Protein AF-A0A2N4YQT6-F1 (afdb_monomer_lite)

Structure (mmCIF, N/CA/C/O backbone):
data_AF-A0A2N4YQT6-F1
#
_entry.id   AF-A0A2N4YQT6-F1
#
loop_
_atom_site.group_PDB
_atom_site.id
_atom_site.type_symbol
_atom_site.label_atom_id
_atom_site.label_alt_id
_atom_site.label_comp_id
_atom_site.label_asym_id
_atom_site.label_entity_id
_atom_site.label_seq_id
_atom_site.pdbx_PDB_ins_code
_atom_site.Cartn_x
_atom_site.Cartn_y
_atom_site.Cartn_z
_atom_site.occupancy
_atom_site.B_iso_or_equiv
_atom_site.auth_seq_id
_atom_site.auth_comp_id
_atom_site.auth_asym_id
_atom_site.auth_atom_id
_atom_site.pdbx_PDB_model_num
ATOM 1 N N . SER A 1 1 ? -8.041 -9.114 3.019 1.00 63.59 1 SER A N 1
ATOM 2 C CA . SER A 1 1 ? -7.767 -7.676 3.229 1.00 63.59 1 SER A CA 1
ATOM 3 C C . SER A 1 1 ? -7.241 -7.477 4.641 1.00 63.59 1 SER A C 1
ATOM 5 O O . SER A 1 1 ? -7.750 -8.132 5.548 1.00 63.59 1 SER A O 1
ATOM 7 N N . VAL A 1 2 ? -6.246 -6.601 4.827 1.00 71.19 2 VAL A N 1
ATOM 8 C CA . VAL A 1 2 ? -5.618 -6.292 6.129 1.00 71.19 2 VAL A CA 1
ATOM 9 C C . VAL A 1 2 ? -6.669 -5.920 7.185 1.00 71.19 2 VAL A C 1
ATOM 11 O O . VAL A 1 2 ? -6.609 -6.409 8.308 1.00 71.19 2 VAL A O 1
ATOM 14 N N . VAL A 1 3 ? -7.691 -5.144 6.805 1.00 73.31 3 VAL A N 1
ATOM 15 C CA . VAL A 1 3 ? -8.792 -4.737 7.700 1.00 73.31 3 VAL A CA 1
ATOM 16 C C . VAL A 1 3 ? -9.608 -5.937 8.189 1.00 73.31 3 VAL A C 1
ATOM 18 O O . VAL A 1 3 ? -9.779 -6.104 9.389 1.00 73.31 3 VAL A O 1
ATOM 21 N N . AL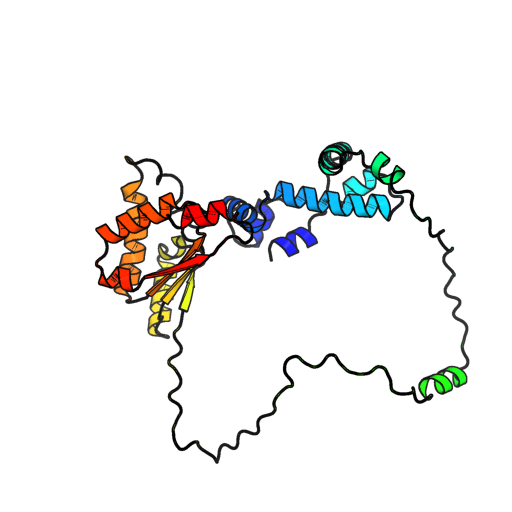A A 1 4 ? -10.014 -6.840 7.291 1.00 75.00 4 ALA A N 1
ATOM 22 C CA . ALA A 1 4 ? -10.774 -8.041 7.659 1.00 75.00 4 ALA A CA 1
ATOM 23 C C . ALA A 1 4 ? -10.005 -8.948 8.637 1.00 75.00 4 ALA A C 1
ATOM 25 O O . ALA A 1 4 ? -10.586 -9.612 9.492 1.00 75.00 4 ALA A O 1
ATOM 26 N N . ARG A 1 5 ? -8.673 -8.964 8.533 1.00 74.56 5 ARG A N 1
ATOM 27 C CA . ARG A 1 5 ? -7.810 -9.725 9.436 1.00 74.56 5 ARG A CA 1
ATOM 28 C C . ARG A 1 5 ? -7.688 -9.073 10.811 1.00 74.56 5 ARG A C 1
ATOM 30 O O . ARG A 1 5 ? -7.644 -9.791 11.811 1.00 74.56 5 ARG A O 1
ATOM 37 N N . ILE A 1 6 ? -7.664 -7.741 10.860 1.00 78.69 6 ILE A N 1
ATOM 38 C CA . ILE A 1 6 ? -7.745 -6.979 12.110 1.00 78.69 6 ILE A CA 1
ATOM 39 C C . ILE A 1 6 ? -9.097 -7.244 12.777 1.00 78.69 6 ILE A C 1
ATOM 41 O O . ILE A 1 6 ? -9.116 -7.619 13.946 1.00 78.69 6 ILE A O 1
ATOM 45 N N . ASP A 1 7 ? -10.199 -7.172 12.030 1.00 78.38 7 ASP A N 1
ATOM 46 C CA . ASP A 1 7 ? -11.551 -7.440 12.541 1.00 78.38 7 ASP A CA 1
ATOM 47 C C . ASP A 1 7 ? -11.722 -8.885 13.039 1.00 78.38 7 ASP A C 1
ATOM 49 O O . ASP A 1 7 ? -12.447 -9.132 13.998 1.00 78.38 7 ASP A O 1
ATOM 53 N N . ALA A 1 8 ? -11.015 -9.853 12.453 1.00 80.25 8 ALA A N 1
ATOM 54 C CA . ALA A 1 8 ? -11.039 -11.237 12.925 1.00 80.25 8 ALA A CA 1
ATOM 55 C C . ALA A 1 8 ? -10.192 -11.476 14.192 1.00 80.25 8 ALA A C 1
ATOM 57 O O . ALA A 1 8 ? -10.428 -12.445 14.911 1.00 80.25 8 ALA A O 1
ATOM 58 N N . ASN A 1 9 ? -9.195 -10.627 14.476 1.00 80.44 9 ASN A N 1
ATOM 59 C CA . ASN A 1 9 ? -8.190 -10.888 15.519 1.00 80.44 9 ASN A CA 1
ATOM 60 C C . ASN A 1 9 ? -8.039 -9.766 16.561 1.00 80.44 9 ASN A C 1
ATOM 62 O O . ASN A 1 9 ? -7.162 -9.847 17.424 1.00 80.44 9 ASN A O 1
ATOM 66 N N . TYR A 1 10 ? -8.890 -8.737 16.535 1.00 81.50 10 TYR A N 1
ATOM 67 C CA . TYR A 1 10 ? -8.759 -7.546 17.384 1.00 81.50 10 TYR A CA 1
ATOM 68 C C . TYR A 1 10 ? -8.759 -7.847 18.896 1.00 81.50 10 TYR A C 1
ATOM 70 O O . TYR A 1 10 ? -8.210 -7.070 19.681 1.00 81.50 10 TYR A O 1
ATOM 78 N N . GLN A 1 11 ? -9.357 -8.969 19.311 1.00 77.75 11 GLN A N 1
ATOM 79 C CA . GLN A 1 11 ? -9.456 -9.407 20.710 1.00 77.75 11 GLN A CA 1
ATOM 80 C C . GLN A 1 11 ? -8.115 -9.888 21.285 1.00 77.75 11 GLN A C 1
ATOM 82 O O . GLN A 1 11 ? -7.915 -9.882 22.500 1.00 77.75 11 GLN A O 1
ATOM 87 N N . ARG A 1 12 ? -7.171 -10.290 20.428 1.00 80.00 12 ARG A N 1
ATOM 88 C CA . ARG A 1 12 ? -5.814 -10.679 20.833 1.00 80.00 12 ARG A CA 1
ATOM 89 C C . ARG A 1 12 ? -4.880 -9.473 20.810 1.00 80.00 12 ARG A C 1
ATOM 91 O O . ARG A 1 12 ? -5.195 -8.435 20.232 1.00 80.00 12 ARG A O 1
ATOM 98 N N . ARG A 1 13 ? -3.710 -9.591 21.448 1.00 74.25 13 ARG A N 1
ATOM 99 C CA . ARG A 1 13 ? -2.626 -8.613 21.270 1.00 74.25 13 ARG A CA 1
ATOM 100 C C . ARG A 1 13 ? -2.146 -8.708 19.825 1.00 74.25 13 ARG A C 1
ATOM 102 O O . ARG A 1 13 ? -1.346 -9.571 19.518 1.00 74.25 13 ARG A O 1
ATOM 109 N N . LEU A 1 14 ? -2.704 -7.860 18.970 1.00 78.50 14 LEU A N 1
ATOM 110 C CA . LEU A 1 14 ? -2.330 -7.746 17.572 1.00 78.50 14 LEU A CA 1
ATOM 111 C C . LEU A 1 14 ? -1.294 -6.633 17.448 1.00 78.50 14 LEU A C 1
ATOM 113 O O . LEU A 1 14 ? -1.591 -5.473 17.754 1.00 78.50 14 LEU A O 1
ATOM 117 N N . SER A 1 15 ? -0.087 -6.983 17.031 1.00 81.62 15 SER A N 1
ATOM 118 C CA . SER A 1 15 ? 0.942 -6.011 16.674 1.00 81.62 15 SER A CA 1
ATOM 119 C C . SER A 1 15 ? 0.918 -5.724 15.175 1.00 81.62 15 SER A C 1
ATOM 121 O O . SER A 1 15 ? 0.505 -6.553 14.362 1.00 81.62 15 S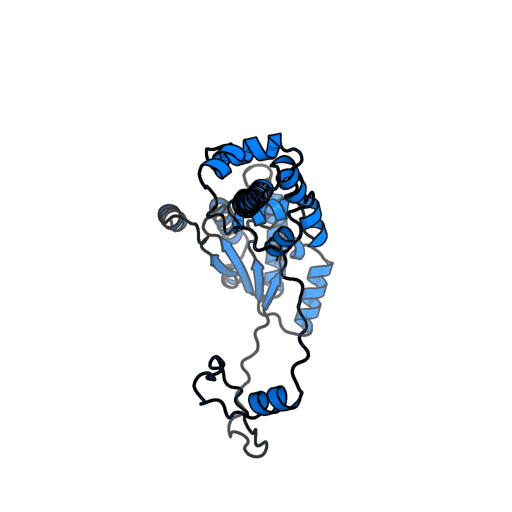ER A O 1
ATOM 123 N N . LEU A 1 16 ? 1.385 -4.534 14.799 1.00 79.56 16 LEU A N 1
ATOM 124 C CA . LEU A 1 16 ? 1.550 -4.183 13.393 1.00 79.56 16 LEU A CA 1
ATOM 125 C C . LEU A 1 16 ? 2.564 -5.114 12.712 1.00 79.56 16 LEU A C 1
ATOM 127 O O . LEU A 1 16 ? 2.356 -5.518 11.572 1.00 79.56 16 LEU A O 1
ATOM 131 N N . GLN A 1 17 ? 3.618 -5.497 13.437 1.00 80.00 17 GLN A N 1
ATOM 132 C CA . GLN A 1 17 ? 4.649 -6.422 12.980 1.00 80.00 17 GLN A CA 1
ATOM 133 C C . GLN A 1 17 ? 4.078 -7.797 12.605 1.00 80.00 17 GLN A C 1
ATOM 135 O O . GLN A 1 17 ? 4.415 -8.319 11.548 1.00 80.00 17 GLN A O 1
ATOM 140 N N . GLU A 1 18 ? 3.192 -8.376 13.420 1.00 79.75 18 GLU A N 1
ATOM 141 C CA . GLU A 1 18 ? 2.569 -9.677 13.122 1.00 79.75 18 GLU A CA 1
ATOM 142 C C . GLU A 1 18 ? 1.693 -9.623 11.868 1.00 79.75 18 GLU A C 1
ATOM 144 O O . GLU A 1 18 ? 1.696 -10.553 11.060 1.00 79.75 18 GLU A O 1
ATOM 149 N N . VAL A 1 19 ? 0.951 -8.527 11.688 1.00 80.25 19 VAL A N 1
ATOM 150 C CA . VAL A 1 19 ? 0.114 -8.327 10.498 1.00 80.25 19 VAL A CA 1
ATOM 151 C C . VAL A 1 19 ? 0.989 -8.113 9.263 1.00 80.25 19 VAL A C 1
ATOM 153 O O . VAL A 1 19 ? 0.696 -8.672 8.212 1.00 80.25 19 VAL A O 1
ATOM 156 N N . ALA A 1 20 ? 2.083 -7.359 9.393 1.00 78.62 20 ALA A N 1
ATOM 157 C CA . ALA A 1 20 ? 3.033 -7.127 8.312 1.00 78.62 20 ALA A CA 1
ATOM 158 C C . ALA A 1 20 ? 3.732 -8.426 7.891 1.00 78.62 20 ALA A C 1
ATOM 160 O O . ALA A 1 20 ? 3.704 -8.782 6.716 1.00 78.62 20 ALA A O 1
ATOM 161 N N . ALA A 1 21 ? 4.269 -9.184 8.850 1.00 76.88 21 ALA A N 1
ATOM 162 C CA . ALA A 1 21 ? 4.970 -10.439 8.593 1.00 76.88 21 ALA A CA 1
ATOM 163 C C . ALA A 1 21 ? 4.082 -11.461 7.873 1.00 76.88 21 ALA A C 1
ATOM 165 O O . ALA A 1 21 ? 4.524 -12.132 6.945 1.00 76.88 21 ALA A O 1
ATOM 166 N N . ALA A 1 22 ? 2.813 -11.555 8.266 1.00 75.06 22 ALA A N 1
ATOM 167 C CA . ALA A 1 22 ? 1.912 -12.543 7.700 1.00 75.06 22 ALA A CA 1
ATOM 168 C C . ALA A 1 22 ? 1.299 -12.162 6.343 1.00 75.06 22 ALA A C 1
ATOM 170 O O . ALA A 1 22 ? 0.628 -12.993 5.734 1.00 75.06 22 ALA A O 1
ATOM 171 N N . GLU A 1 23 ? 1.510 -10.927 5.894 1.00 74.06 23 GLU A N 1
ATOM 172 C CA . GLU A 1 23 ? 1.163 -10.440 4.555 1.00 74.06 23 GLU A CA 1
ATOM 173 C C . GLU A 1 23 ? 2.433 -10.158 3.719 1.00 74.06 23 GLU A C 1
ATOM 175 O O . GLU A 1 23 ? 2.353 -9.572 2.641 1.00 74.06 23 GLU A O 1
ATOM 180 N N . PHE A 1 24 ? 3.603 -10.596 4.209 1.00 75.38 24 PHE A N 1
ATOM 181 C CA . PHE A 1 24 ? 4.924 -10.413 3.593 1.00 75.38 24 PHE A CA 1
ATOM 182 C C . PHE A 1 24 ? 5.312 -8.944 3.352 1.00 75.38 24 PHE A C 1
ATOM 184 O O . PHE A 1 24 ? 5.981 -8.611 2.376 1.00 75.38 24 PHE A O 1
ATOM 191 N N . PHE A 1 25 ? 4.920 -8.059 4.268 1.00 75.94 25 PHE A N 1
ATOM 192 C CA . PHE A 1 25 ? 5.249 -6.636 4.254 1.00 75.94 25 PHE A CA 1
ATOM 193 C C . PHE A 1 25 ? 6.235 -6.253 5.354 1.00 75.94 25 PHE A C 1
ATOM 195 O O . PHE A 1 25 ? 6.316 -6.887 6.406 1.00 75.94 25 PHE A O 1
ATOM 202 N N . SER A 1 26 ? 6.947 -5.143 5.146 1.00 76.25 26 SER A N 1
ATOM 203 C CA . SER A 1 26 ? 7.675 -4.493 6.238 1.00 76.25 26 SER A CA 1
ATOM 204 C C . SER A 1 26 ? 6.721 -3.689 7.130 1.00 76.25 26 SER A C 1
ATOM 206 O O . SER A 1 26 ? 5.771 -3.072 6.647 1.00 76.25 26 SER A O 1
ATOM 208 N N . GLU A 1 27 ? 6.989 -3.650 8.436 1.00 76.56 27 GLU A N 1
ATOM 209 C CA . GLU A 1 27 ? 6.169 -2.915 9.412 1.00 76.56 27 GLU A CA 1
ATOM 210 C C . GLU A 1 27 ? 6.044 -1.424 9.058 1.00 76.56 27 GLU A C 1
ATOM 212 O O . GLU A 1 27 ? 4.954 -0.853 9.093 1.00 76.56 27 GLU A O 1
ATOM 217 N N . ALA A 1 28 ? 7.150 -0.800 8.642 1.00 71.94 28 ALA A N 1
ATOM 218 C CA . ALA A 1 28 ? 7.183 0.610 8.261 1.00 71.94 28 ALA A CA 1
ATOM 219 C C . ALA A 1 28 ? 6.343 0.912 7.009 1.00 71.94 28 ALA A C 1
ATOM 221 O O . ALA A 1 28 ? 5.785 2.006 6.898 1.00 71.94 28 ALA A O 1
ATOM 222 N N . TRP A 1 29 ? 6.265 -0.035 6.071 1.00 75.44 29 TRP A N 1
ATOM 223 C CA . TRP A 1 29 ? 5.420 0.078 4.885 1.00 75.44 29 TRP A CA 1
ATOM 224 C C . TRP A 1 29 ? 3.948 -0.076 5.259 1.00 75.44 29 TRP A C 1
ATOM 226 O O . TRP A 1 29 ? 3.141 0.786 4.916 1.00 75.44 29 TRP A O 1
ATOM 236 N N . LEU A 1 30 ? 3.612 -1.100 6.055 1.00 76.62 30 LEU A N 1
ATOM 237 C CA . LEU A 1 30 ? 2.236 -1.328 6.488 1.00 76.62 30 LEU A CA 1
ATOM 238 C C . LEU A 1 30 ? 1.717 -0.160 7.333 1.00 76.62 30 LEU A C 1
ATOM 240 O O . LEU A 1 30 ? 0.577 0.245 7.155 1.00 76.62 30 LEU A O 1
ATOM 244 N N . SER A 1 31 ? 2.551 0.428 8.196 1.00 75.75 31 SER A N 1
ATOM 245 C CA . SER A 1 31 ? 2.197 1.618 8.984 1.00 75.75 31 SER A CA 1
ATOM 246 C C . SER A 1 31 ? 1.790 2.794 8.093 1.00 75.75 31 SER A C 1
ATOM 248 O O . SER A 1 31 ? 0.723 3.385 8.275 1.00 75.75 31 SER A O 1
ATOM 250 N N . ARG A 1 32 ? 2.628 3.105 7.093 1.00 73.94 32 ARG A N 1
ATOM 251 C CA . ARG A 1 32 ? 2.412 4.213 6.155 1.00 73.94 32 ARG A CA 1
ATOM 252 C C . ARG A 1 32 ? 1.192 3.975 5.278 1.00 73.94 32 ARG A C 1
ATOM 254 O O . ARG A 1 32 ? 0.357 4.868 5.157 1.00 73.94 32 ARG A O 1
ATOM 261 N N . LEU A 1 33 ? 1.067 2.774 4.717 1.00 77.44 33 LEU A N 1
ATOM 262 C CA . LEU A 1 33 ? -0.075 2.410 3.887 1.00 77.44 33 LEU A CA 1
ATOM 263 C C . LEU A 1 33 ? -1.374 2.430 4.696 1.00 77.44 33 LEU A C 1
ATOM 265 O O . LEU A 1 33 ? -2.358 3.011 4.259 1.00 77.44 33 LEU A O 1
ATOM 269 N N . PHE A 1 34 ? -1.372 1.860 5.901 1.00 76.50 34 PHE A N 1
ATOM 270 C CA . PHE A 1 34 ? -2.551 1.841 6.762 1.00 76.50 34 PHE A CA 1
ATOM 271 C C . PHE A 1 34 ? -3.000 3.258 7.124 1.00 76.50 34 PHE A C 1
ATOM 273 O O . PHE A 1 34 ? -4.184 3.569 7.044 1.00 76.50 34 PHE A O 1
ATOM 280 N N . HIS A 1 35 ? -2.058 4.142 7.465 1.00 74.19 35 HIS A N 1
ATOM 281 C CA . HIS A 1 35 ? -2.383 5.535 7.749 1.00 74.19 35 HIS A CA 1
ATOM 282 C C . HIS A 1 35 ? -2.923 6.273 6.516 1.00 74.19 35 HIS A C 1
ATOM 284 O O . HIS A 1 35 ? -3.871 7.041 6.644 1.00 74.19 35 HIS A O 1
ATOM 290 N N . LYS A 1 36 ? -2.369 6.007 5.327 1.00 67.06 36 LYS A N 1
ATOM 291 C CA . LYS A 1 36 ? -2.827 6.590 4.058 1.00 67.06 36 LYS A CA 1
ATOM 292 C C . LYS A 1 36 ? -4.250 6.152 3.693 1.00 67.06 36 LYS A C 1
ATOM 294 O O . LYS A 1 36 ? -5.062 6.997 3.330 1.00 67.06 36 LYS A O 1
ATOM 299 N N . GLU A 1 37 ? -4.545 4.858 3.796 1.00 71.44 37 GLU A N 1
ATOM 300 C CA . GLU A 1 37 ? -5.832 4.284 3.376 1.00 71.44 37 GLU A CA 1
ATOM 301 C C . GLU A 1 37 ? -6.943 4.488 4.418 1.00 71.44 37 GLU A C 1
ATOM 303 O O . GLU A 1 37 ? -8.100 4.716 4.070 1.00 71.44 37 GLU A O 1
ATOM 308 N N . VAL A 1 38 ? -6.607 4.410 5.710 1.00 74.06 38 VAL A N 1
ATOM 309 C CA . VAL A 1 38 ? -7.584 4.433 6.816 1.00 74.06 38 VAL A CA 1
ATOM 310 C C . VAL A 1 38 ? -7.649 5.807 7.502 1.00 74.06 38 VAL A C 1
ATOM 312 O O . VAL A 1 38 ? -8.609 6.100 8.213 1.00 74.06 38 VAL A O 1
ATOM 315 N N . GLY A 1 39 ? -6.654 6.675 7.295 1.00 75.62 39 GLY A N 1
ATOM 316 C CA . GLY A 1 39 ? -6.585 8.036 7.852 1.00 75.62 39 GLY A CA 1
ATOM 317 C C . GLY A 1 39 ? -6.133 8.115 9.316 1.00 75.62 39 GLY A C 1
ATOM 318 O O . GLY A 1 39 ? -5.925 9.200 9.853 1.00 75.62 39 GLY A O 1
ATOM 319 N N . VAL A 1 40 ? -5.953 6.974 9.985 1.00 80.50 40 VAL A N 1
ATOM 320 C CA . VAL A 1 40 ? -5.530 6.874 11.391 1.00 80.50 40 VAL A CA 1
ATOM 321 C C . VAL A 1 40 ? -4.445 5.818 11.541 1.00 80.50 40 VAL A C 1
ATOM 323 O O . VAL A 1 40 ? -4.275 4.961 10.676 1.00 80.50 40 VAL A O 1
ATOM 326 N N . SER A 1 41 ? -3.652 5.888 12.608 1.00 83.62 41 SER A N 1
ATOM 327 C CA . SER A 1 41 ? -2.628 4.866 12.838 1.00 83.62 41 SER A CA 1
ATOM 328 C C . SER A 1 41 ? -3.268 3.508 13.140 1.00 83.62 41 SER A C 1
ATOM 330 O O . SER A 1 41 ? -4.387 3.428 13.649 1.00 83.62 41 SER A O 1
ATOM 332 N N . PHE A 1 42 ? -2.537 2.423 12.886 1.00 81.06 42 PHE A N 1
ATOM 333 C CA . PHE A 1 42 ? -2.990 1.066 13.205 1.00 81.06 42 PHE A CA 1
ATOM 334 C C . PHE A 1 42 ? -3.449 0.921 14.665 1.00 81.06 42 PHE A C 1
ATOM 336 O O . PHE A 1 42 ? -4.504 0.352 14.940 1.00 81.06 42 PHE A O 1
ATOM 343 N N . ILE A 1 43 ? -2.695 1.496 15.608 1.00 84.75 43 ILE A N 1
ATOM 344 C CA . ILE A 1 43 ? -3.034 1.461 17.037 1.00 84.75 43 ILE A CA 1
ATOM 345 C C . ILE A 1 43 ? -4.309 2.257 17.323 1.00 84.75 43 ILE A C 1
ATOM 347 O O . ILE A 1 43 ? -5.141 1.806 18.113 1.00 84.75 43 ILE A O 1
ATOM 351 N N . GLN A 1 44 ? -4.489 3.416 16.684 1.00 82.19 44 GLN A N 1
ATOM 352 C CA . GLN A 1 44 ? -5.704 4.220 16.827 1.00 82.19 44 GLN A CA 1
ATOM 353 C C . GLN A 1 44 ? -6.924 3.480 16.276 1.00 82.19 44 GLN A C 1
ATOM 355 O O . GLN A 1 44 ? -7.937 3.401 16.967 1.00 82.19 44 GLN A O 1
ATOM 360 N N . TYR A 1 45 ? -6.808 2.875 15.092 1.00 85.94 45 TYR A N 1
ATOM 361 C CA . TYR A 1 45 ? -7.877 2.077 14.495 1.00 85.94 45 TYR A CA 1
ATOM 362 C C . TYR A 1 45 ? -8.252 0.882 15.370 1.00 85.94 45 TYR A C 1
ATOM 364 O O . TYR A 1 45 ? -9.419 0.713 15.721 1.00 85.94 45 TYR A O 1
ATOM 372 N N . LEU A 1 46 ? -7.261 0.090 15.792 1.00 84.88 46 LEU A N 1
ATOM 373 C CA . LEU A 1 46 ? -7.480 -1.064 16.662 1.00 84.88 46 LEU A CA 1
ATOM 374 C C . LEU A 1 46 ? -8.134 -0.646 17.986 1.00 84.88 46 LEU A C 1
ATOM 376 O O . LEU A 1 46 ? -9.038 -1.319 18.480 1.00 84.88 46 LEU A O 1
ATOM 380 N N . THR A 1 47 ? -7.712 0.486 18.551 1.00 86.00 47 THR A N 1
ATOM 381 C CA . THR A 1 47 ? -8.301 1.038 19.776 1.00 86.00 47 THR A CA 1
ATOM 382 C C . THR A 1 47 ? -9.749 1.469 19.558 1.00 86.00 47 THR A C 1
ATOM 384 O O . THR A 1 47 ? -10.611 1.104 20.356 1.00 86.00 47 THR A O 1
ATOM 387 N N . ALA A 1 48 ? -10.040 2.189 18.475 1.00 87.06 48 ALA A N 1
ATOM 388 C CA . ALA A 1 48 ? -11.390 2.634 18.144 1.00 87.06 48 ALA A CA 1
ATOM 389 C C . ALA A 1 48 ? -12.335 1.447 17.893 1.00 87.06 48 ALA A C 1
ATOM 391 O O . ALA A 1 48 ? -13.457 1.436 18.402 1.00 87.06 48 ALA A O 1
ATOM 392 N N . LEU A 1 49 ? -11.865 0.418 17.183 1.00 87.81 49 LEU A N 1
ATOM 393 C CA . LEU A 1 49 ? -12.610 -0.817 16.943 1.00 87.81 49 LEU A CA 1
ATOM 394 C C . LEU A 1 49 ? -12.951 -1.524 18.264 1.00 87.81 49 LEU A C 1
ATOM 396 O O . LEU A 1 49 ? -14.114 -1.839 18.527 1.00 87.81 49 LEU A O 1
ATOM 400 N N . ARG A 1 50 ? -11.959 -1.698 19.145 1.00 89.38 50 ARG A N 1
ATOM 401 C CA . ARG A 1 50 ? -12.158 -2.291 20.478 1.00 89.38 50 ARG A CA 1
ATOM 402 C C . ARG A 1 50 ? -13.136 -1.497 21.336 1.00 89.38 50 ARG A C 1
ATOM 404 O O . ARG A 1 50 ? -13.972 -2.093 22.013 1.00 89.38 50 ARG A O 1
ATOM 411 N N . LEU A 1 51 ? -13.047 -0.167 21.316 1.00 89.44 51 LEU A N 1
ATOM 412 C CA . LEU A 1 51 ? -13.961 0.707 22.055 1.00 89.44 51 LEU A CA 1
ATOM 413 C C . LEU A 1 51 ? -15.388 0.626 21.512 1.00 89.44 51 LEU A C 1
ATOM 415 O O . LEU A 1 51 ? -16.324 0.586 22.307 1.00 89.44 51 LEU A O 1
ATOM 419 N N . ARG A 1 52 ? -15.563 0.516 20.191 1.00 90.19 52 ARG A N 1
ATOM 420 C CA . ARG A 1 52 ? -16.877 0.329 19.563 1.00 90.19 52 ARG A CA 1
ATOM 421 C C . ARG A 1 52 ? -17.541 -0.973 20.013 1.00 90.19 52 ARG A C 1
ATOM 423 O O . ARG A 1 52 ? -18.697 -0.950 20.429 1.00 90.19 52 ARG A O 1
ATOM 430 N N . HIS A 1 53 ? -16.812 -2.090 20.003 1.00 89.25 53 HIS A N 1
ATOM 431 C CA . HIS A 1 53 ? -17.335 -3.362 20.517 1.00 89.25 53 HIS A CA 1
ATOM 432 C C . HIS A 1 53 ? -17.560 -3.340 22.035 1.00 89.25 53 HIS A C 1
ATOM 434 O O . HIS A 1 53 ? -18.524 -3.926 22.527 1.00 89.25 53 HIS A O 1
ATOM 440 N N . ALA A 1 54 ? -16.710 -2.637 22.790 1.00 89.25 54 ALA A N 1
ATOM 441 C CA . ALA A 1 54 ? -16.926 -2.439 24.219 1.00 89.25 54 ALA A CA 1
ATOM 442 C C . ALA A 1 54 ? -18.206 -1.632 24.490 1.00 89.25 54 ALA A C 1
ATOM 444 O O . ALA A 1 54 ? -18.966 -2.005 25.380 1.00 89.25 54 ALA A O 1
ATOM 445 N N . ALA A 1 55 ? -18.471 -0.572 23.719 1.00 89.19 55 ALA A N 1
ATOM 446 C CA . ALA A 1 55 ? -19.696 0.221 23.813 1.00 89.19 55 ALA A CA 1
ATOM 447 C C . ALA A 1 55 ? -20.934 -0.644 23.553 1.00 89.19 55 ALA A C 1
ATOM 449 O O . ALA A 1 55 ? -21.857 -0.637 24.366 1.00 89.19 55 ALA A O 1
ATOM 450 N N . ASP A 1 56 ? -20.909 -1.460 22.497 1.00 89.44 56 ASP A N 1
ATOM 451 C CA . ASP A 1 56 ? -21.992 -2.401 22.207 1.00 89.44 56 ASP A CA 1
ATOM 452 C C . ASP A 1 56 ? -22.219 -3.375 23.375 1.00 89.44 56 ASP A C 1
ATOM 454 O O . ASP A 1 56 ? -23.327 -3.467 23.901 1.00 89.44 56 ASP A O 1
ATOM 458 N N . GLN A 1 57 ? -21.163 -4.009 23.896 1.00 88.25 57 GLN A N 1
ATOM 459 C CA . GLN A 1 57 ? -21.295 -4.915 25.041 1.00 88.25 57 GLN A CA 1
ATOM 460 C C . GLN A 1 57 ? -21.747 -4.231 26.336 1.00 88.25 57 GLN A C 1
ATOM 462 O O . GLN A 1 57 ? -22.401 -4.878 27.163 1.00 88.25 57 GLN A O 1
ATOM 467 N N . LEU A 1 58 ? -21.422 -2.952 26.546 1.00 88.19 58 LEU A N 1
ATOM 468 C CA . LEU A 1 58 ? -21.903 -2.187 27.700 1.00 88.19 58 LEU A CA 1
ATOM 469 C C . LEU A 1 58 ? -23.427 -2.005 27.659 1.00 88.19 58 LEU A C 1
ATOM 471 O O . LEU A 1 58 ? -24.047 -2.008 28.729 1.00 88.19 58 LEU A O 1
ATOM 475 N N . LEU A 1 59 ? -24.003 -1.903 26.456 1.00 85.75 59 LEU A N 1
ATOM 476 C CA . LEU A 1 59 ? -25.440 -1.767 26.205 1.00 85.75 59 LEU A CA 1
ATOM 477 C C . LEU A 1 59 ? -26.137 -3.139 26.196 1.00 85.75 59 LEU A C 1
ATOM 479 O O . LEU A 1 59 ? -27.107 -3.360 26.930 1.00 85.75 59 LEU A O 1
ATOM 483 N N . THR A 1 60 ? -25.598 -4.105 25.450 1.00 82.69 60 THR A N 1
ATOM 484 C CA . THR A 1 60 ? -26.228 -5.410 25.176 1.00 82.69 60 THR A CA 1
ATOM 485 C C . THR A 1 60 ? -25.992 -6.457 26.266 1.00 82.69 60 THR A C 1
ATOM 487 O O . THR A 1 60 ? -26.862 -7.300 26.507 1.00 82.69 60 THR A O 1
ATOM 490 N N . THR A 1 61 ? -24.927 -6.346 27.080 1.00 84.75 61 THR A N 1
ATOM 491 C CA . THR A 1 61 ? -24.630 -7.303 28.181 1.00 84.75 61 THR A CA 1
ATOM 492 C C . THR A 1 61 ? -24.602 -6.696 29.603 1.00 84.75 61 THR A C 1
ATOM 494 O O . THR A 1 61 ? -24.397 -5.497 29.795 1.00 84.75 61 THR A O 1
ATOM 497 N N . ARG A 1 62 ? -24.836 -7.530 30.634 1.00 83.25 62 ARG A N 1
ATOM 498 C CA . ARG A 1 62 ? -24.661 -7.147 32.057 1.00 83.25 62 ARG A CA 1
ATOM 499 C C . ARG A 1 62 ? -23.227 -7.367 32.548 1.00 83.25 62 ARG A C 1
ATOM 501 O O . ARG A 1 62 ? -22.978 -7.316 33.750 1.00 83.25 62 ARG A O 1
ATOM 508 N N . LYS A 1 63 ? -22.287 -7.648 31.640 1.00 86.62 63 LYS A N 1
ATOM 509 C CA . LYS A 1 63 ? -20.918 -8.004 32.009 1.00 86.62 63 LYS A CA 1
ATOM 510 C C . LYS A 1 63 ? -20.242 -6.839 32.745 1.00 86.62 63 LYS A C 1
ATOM 512 O O . LYS A 1 63 ? -20.430 -5.674 32.367 1.00 86.62 63 LYS A O 1
ATOM 517 N N . PRO A 1 64 ? -19.451 -7.105 33.795 1.00 88.50 64 PRO A N 1
ATOM 518 C CA . PRO A 1 64 ? -18.676 -6.062 34.450 1.00 88.50 64 PRO A CA 1
ATOM 519 C C . PRO A 1 64 ? -17.650 -5.473 33.472 1.00 88.50 64 PRO A C 1
ATOM 521 O O . PRO A 1 64 ? -17.122 -6.174 32.609 1.00 88.50 64 PRO A O 1
ATOM 524 N N . ALA A 1 65 ? -17.329 -4.184 33.622 1.00 86.75 65 ALA A N 1
ATOM 525 C CA . ALA A 1 65 ? -16.391 -3.482 32.737 1.00 86.75 65 ALA A CA 1
ATOM 526 C C . ALA A 1 65 ? -15.013 -4.168 32.667 1.00 86.75 65 ALA A C 1
ATOM 528 O O . ALA A 1 65 ? -14.368 -4.160 31.625 1.00 86.75 65 ALA A O 1
ATOM 529 N N . GLN A 1 66 ? -14.589 -4.819 33.755 1.00 87.88 66 GLN A N 1
ATOM 530 C CA . GLN A 1 66 ? -13.368 -5.622 33.797 1.00 87.88 66 GLN A CA 1
ATOM 531 C C . GLN A 1 66 ? -13.409 -6.826 32.849 1.00 87.88 66 GLN A C 1
ATOM 533 O O . GLN A 1 66 ? -12.406 -7.131 32.208 1.00 87.88 66 GLN A O 1
ATOM 538 N N . GLN A 1 67 ? -14.551 -7.509 32.755 1.00 88.00 67 GLN A N 1
ATOM 539 C CA . GLN A 1 67 ? -14.717 -8.635 31.840 1.00 88.00 67 GLN A CA 1
ATOM 540 C C . GLN A 1 67 ? -14.744 -8.148 30.391 1.00 88.00 67 GLN A C 1
ATOM 542 O O . GLN A 1 67 ? -14.035 -8.702 29.558 1.00 88.00 67 GLN A O 1
ATOM 547 N N . ILE A 1 68 ? -15.476 -7.066 30.115 1.00 89.62 68 ILE A N 1
ATOM 548 C CA . ILE A 1 68 ? -15.532 -6.459 28.777 1.00 89.62 68 ILE A CA 1
ATOM 549 C C . ILE A 1 68 ? -14.126 -6.035 28.328 1.00 89.62 68 ILE A C 1
ATOM 551 O O . ILE A 1 68 ? -13.716 -6.368 27.222 1.00 89.62 68 ILE A O 1
ATOM 555 N N . ALA A 1 69 ? -13.341 -5.391 29.198 1.00 86.38 69 ALA A N 1
ATOM 556 C CA . ALA A 1 69 ? -11.971 -4.989 28.879 1.00 86.38 69 ALA A CA 1
ATOM 557 C C . ALA A 1 69 ? -11.092 -6.176 28.452 1.00 86.38 69 ALA A C 1
ATOM 559 O O . ALA A 1 69 ? -10.354 -6.075 27.473 1.00 86.38 69 ALA A O 1
ATOM 560 N N . ARG A 1 70 ? -11.194 -7.306 29.165 1.00 85.38 70 ARG A N 1
ATOM 561 C CA . ARG A 1 70 ? -10.446 -8.531 28.848 1.00 85.38 70 ARG A CA 1
ATOM 562 C C . ARG A 1 70 ? -10.895 -9.148 27.526 1.00 85.38 70 ARG A C 1
ATOM 564 O O . ARG A 1 70 ? -10.047 -9.470 26.704 1.00 85.38 70 ARG A O 1
ATOM 571 N N . GLU A 1 71 ? -12.203 -9.279 27.308 1.00 86.00 71 GLU A N 1
ATOM 572 C CA . GLU A 1 71 ? -12.763 -9.872 26.084 1.00 86.00 71 GLU A CA 1
ATOM 573 C C . GLU A 1 71 ? -12.460 -9.035 24.832 1.00 86.00 71 GLU A C 1
ATOM 575 O O . GLU A 1 71 ? -12.238 -9.592 23.763 1.00 86.00 71 GLU A O 1
ATOM 580 N N . GLN A 1 72 ? -12.400 -7.705 24.959 1.00 86.38 72 GLN A N 1
ATOM 581 C CA . GLN A 1 72 ? -12.049 -6.816 23.845 1.00 86.38 72 GLN A CA 1
ATOM 582 C C . GLN A 1 72 ? -10.527 -6.619 23.677 1.00 86.38 72 GLN A C 1
ATOM 584 O O . GLN A 1 72 ? -10.105 -5.826 22.841 1.00 86.38 72 GLN A O 1
ATOM 589 N N . GLY A 1 73 ? -9.680 -7.312 24.447 1.00 82.06 73 GLY A N 1
ATOM 590 C CA . GLY A 1 73 ? -8.224 -7.293 24.254 1.00 82.06 73 GLY A CA 1
ATOM 591 C C . GLY A 1 73 ? -7.485 -6.082 24.840 1.00 82.06 73 GLY A C 1
ATOM 592 O O . GLY A 1 73 ? -6.364 -5.784 24.418 1.00 82.06 73 GLY A O 1
ATOM 593 N N . PHE A 1 74 ? -8.070 -5.369 25.811 1.00 82.38 74 PHE A N 1
ATOM 594 C CA . PHE A 1 74 ? -7.371 -4.306 26.543 1.00 82.38 74 PHE A CA 1
ATOM 595 C C . PHE A 1 74 ? -6.433 -4.881 27.609 1.00 82.38 74 PHE A C 1
ATOM 597 O O . PHE A 1 74 ? -6.764 -5.831 28.315 1.00 82.38 74 PHE A O 1
ATOM 604 N N . ALA A 1 75 ? -5.271 -4.246 27.792 1.00 81.06 75 ALA A N 1
ATOM 605 C CA . ALA A 1 75 ? -4.293 -4.667 28.796 1.00 81.06 75 ALA A CA 1
ATOM 606 C C . ALA A 1 75 ? -4.788 -4.477 30.243 1.00 81.06 75 ALA A C 1
ATOM 608 O O . ALA A 1 75 ? -4.365 -5.201 31.141 1.00 81.06 75 ALA A O 1
ATOM 609 N N . SER A 1 76 ? -5.678 -3.508 30.484 1.00 83.62 76 SER A N 1
ATOM 610 C CA . SER A 1 76 ? -6.310 -3.297 31.787 1.00 83.62 76 SER A CA 1
ATOM 611 C C . SER A 1 76 ? -7.664 -2.595 31.665 1.00 83.62 76 SER A C 1
ATOM 613 O O . SER A 1 76 ? -7.919 -1.844 30.721 1.00 83.62 76 SER A O 1
ATOM 615 N N . THR A 1 77 ? -8.526 -2.783 32.670 1.00 86.81 77 THR A N 1
ATOM 616 C CA . THR A 1 77 ? -9.815 -2.077 32.784 1.00 86.81 77 THR A CA 1
ATOM 617 C C . THR A 1 77 ? -9.640 -0.563 32.865 1.00 86.81 77 THR A C 1
ATOM 619 O O . THR A 1 77 ? -10.471 0.183 32.351 1.00 86.81 77 THR A O 1
ATOM 622 N N . ARG A 1 78 ? -8.555 -0.104 33.504 1.00 83.62 78 ARG A N 1
ATOM 623 C CA . ARG A 1 78 ? -8.225 1.319 33.640 1.00 83.62 78 ARG A CA 1
ATOM 624 C C . ARG A 1 78 ? -7.903 1.932 32.281 1.00 83.62 78 ARG A C 1
ATOM 626 O O . ARG A 1 78 ? -8.530 2.914 31.911 1.00 83.62 78 ARG A O 1
ATOM 633 N N . MET A 1 79 ? -7.036 1.277 31.503 1.00 83.06 79 MET A N 1
ATOM 634 C CA . MET A 1 79 ? -6.700 1.703 30.142 1.00 83.06 79 MET A CA 1
ATOM 635 C C . MET A 1 79 ? -7.946 1.791 29.255 1.00 83.06 79 MET A C 1
ATOM 637 O O . MET A 1 79 ? -8.141 2.798 28.581 1.00 83.06 79 MET A O 1
ATOM 641 N N . MET A 1 80 ? -8.816 0.775 29.296 1.00 89.88 80 MET A N 1
ATOM 642 C CA . MET A 1 80 ? -10.091 0.822 28.575 1.00 89.88 80 MET A CA 1
ATOM 643 C C . MET A 1 80 ? -10.940 2.014 29.033 1.00 89.88 80 MET A C 1
ATOM 645 O O . MET A 1 80 ? -11.447 2.749 28.199 1.00 89.88 80 MET A O 1
ATOM 649 N N . SER A 1 81 ? -11.092 2.219 30.343 1.00 89.06 81 SER A N 1
ATOM 650 C CA . SER A 1 81 ? -11.953 3.277 30.891 1.00 89.06 81 SER A CA 1
ATOM 651 C C . SER A 1 81 ? -11.463 4.682 30.536 1.00 89.06 81 SER A C 1
ATOM 653 O O . SER A 1 81 ? -12.278 5.536 30.189 1.00 89.06 81 SER A O 1
ATOM 655 N N . ASP A 1 82 ? -10.149 4.908 30.575 1.00 84.88 82 ASP A N 1
ATOM 656 C CA . ASP A 1 82 ? -9.532 6.188 30.219 1.00 84.88 82 ASP A CA 1
ATOM 657 C C . ASP A 1 82 ? -9.711 6.491 28.725 1.00 84.88 82 ASP A C 1
ATOM 659 O O . ASP A 1 82 ? -10.114 7.596 28.356 1.00 84.88 82 ASP A O 1
ATOM 663 N N . LEU A 1 83 ? -9.470 5.501 27.858 1.00 87.31 83 LEU A N 1
ATOM 664 C CA . LEU A 1 83 ? -9.661 5.636 26.411 1.00 87.31 83 LEU A CA 1
ATOM 665 C C . LEU A 1 83 ? -11.142 5.801 26.043 1.00 87.31 83 LEU A C 1
ATOM 667 O O . LEU A 1 83 ? -11.480 6.643 25.215 1.00 87.31 83 LEU A O 1
ATOM 671 N N . PHE A 1 84 ? -12.032 5.068 26.714 1.00 89.50 84 PHE A N 1
ATOM 672 C CA . PHE A 1 84 ? -13.477 5.174 26.520 1.00 89.50 84 PHE A CA 1
ATOM 673 C C . PHE A 1 84 ? -13.987 6.565 26.899 1.00 89.50 84 PHE A C 1
ATOM 675 O O . PHE A 1 84 ? -14.734 7.169 26.134 1.00 89.50 84 PHE A O 1
ATOM 682 N N . LYS A 1 85 ? -13.529 7.117 28.031 1.00 89.38 85 LYS A N 1
ATOM 683 C CA . LYS A 1 85 ? -13.883 8.479 28.449 1.00 89.38 85 LYS A CA 1
ATOM 684 C C . LYS A 1 85 ? -13.368 9.531 27.470 1.00 89.38 85 LYS A C 1
ATOM 686 O O . LYS A 1 85 ? -14.081 10.488 27.194 1.00 89.38 85 LYS A O 1
ATOM 691 N N . ARG A 1 86 ? -12.160 9.359 26.924 1.00 86.69 86 ARG A N 1
ATOM 692 C CA . ARG A 1 86 ? -11.618 10.266 25.897 1.00 86.69 86 ARG A CA 1
ATOM 693 C C . ARG A 1 86 ? -12.443 10.245 24.610 1.00 86.69 86 ARG A C 1
ATOM 695 O O . ARG A 1 86 ? -12.620 11.295 24.010 1.00 86.69 86 ARG A O 1
ATOM 702 N N . GLN A 1 87 ? -12.947 9.079 24.206 1.00 86.88 87 GLN A N 1
ATOM 703 C CA . GLN A 1 87 ? -13.682 8.930 22.949 1.00 86.88 87 GLN A CA 1
ATOM 704 C C . GLN A 1 87 ? -15.179 9.256 23.059 1.00 86.88 87 GLN A C 1
ATOM 706 O O . GLN A 1 87 ? -15.744 9.837 22.140 1.00 86.88 87 GLN A O 1
ATOM 711 N N . HIS A 1 88 ? -15.825 8.897 24.170 1.00 85.81 88 HIS A N 1
ATOM 712 C CA . HIS A 1 88 ? -17.272 9.059 24.368 1.00 85.81 88 HIS A CA 1
ATOM 713 C C . HIS A 1 88 ? -17.639 10.176 25.359 1.00 85.81 88 HIS A C 1
ATOM 715 O O . HIS A 1 88 ? -18.816 10.384 25.634 1.00 85.81 88 HIS A O 1
ATOM 721 N N . GLY A 1 89 ? -16.658 10.863 25.952 1.00 87.81 89 GLY A N 1
ATOM 722 C CA . GLY A 1 89 ? -16.860 11.932 26.942 1.00 87.81 89 GLY A CA 1
ATOM 723 C C . GLY A 1 89 ? -17.272 11.453 28.342 1.00 87.81 89 GLY A C 1
ATOM 724 O O . GLY A 1 89 ? -17.140 12.194 29.315 1.00 87.81 89 GLY A O 1
ATOM 725 N N . VAL A 1 90 ? -17.719 10.202 28.478 1.00 89.44 90 VAL A N 1
ATOM 726 C CA . VAL A 1 90 ? -18.242 9.620 29.724 1.00 89.44 90 VAL A CA 1
ATOM 727 C C . VAL A 1 90 ? -17.552 8.303 30.064 1.00 89.44 90 VAL A C 1
ATOM 729 O O . VAL A 1 90 ? -17.018 7.614 29.198 1.00 89.44 90 VAL A O 1
ATOM 732 N N . THR A 1 91 ? -17.544 7.927 31.342 1.00 89.12 91 THR A N 1
ATOM 733 C CA . THR A 1 91 ? -16.977 6.631 31.755 1.00 89.12 91 THR A CA 1
ATOM 734 C C . THR A 1 91 ? -17.847 5.460 31.273 1.00 89.12 91 THR A C 1
ATOM 736 O O . THR A 1 91 ? -19.057 5.631 31.139 1.00 89.12 91 THR A O 1
ATOM 739 N N . PRO A 1 92 ? -17.300 4.239 31.101 1.00 87.75 92 PRO A N 1
ATOM 740 C CA . PRO A 1 92 ? -18.088 3.055 30.733 1.00 87.75 92 PRO A CA 1
ATOM 741 C C . PRO A 1 92 ? -19.311 2.804 31.630 1.00 87.75 92 PRO A C 1
ATOM 743 O O . PRO A 1 92 ? -20.351 2.334 31.172 1.00 87.75 92 PRO A O 1
ATOM 746 N N . ARG A 1 93 ? -19.190 3.127 32.925 1.00 86.69 93 ARG A N 1
ATOM 747 C CA . ARG A 1 93 ? -20.280 3.013 33.898 1.00 86.69 93 ARG A CA 1
ATOM 748 C C . ARG A 1 93 ? -21.376 4.044 33.630 1.00 86.69 93 ARG A C 1
ATOM 750 O O . ARG A 1 93 ? -22.531 3.660 33.500 1.00 86.69 93 ARG A O 1
ATOM 757 N N . GLN A 1 94 ? -20.999 5.313 33.485 1.00 85.81 94 GLN A N 1
ATOM 758 C CA . GLN A 1 94 ? -21.935 6.390 33.150 1.00 85.81 94 GLN A CA 1
ATOM 759 C C . GLN A 1 94 ? -22.596 6.153 31.790 1.00 85.81 94 GLN A C 1
ATOM 761 O O . GLN A 1 94 ? -23.794 6.354 31.656 1.00 85.81 94 GLN A O 1
ATOM 766 N N . TYR A 1 95 ? -21.846 5.650 30.806 1.00 88.00 95 TYR A N 1
ATOM 767 C CA . TYR A 1 95 ? -22.371 5.303 29.486 1.00 88.00 95 TYR A CA 1
ATOM 768 C C . TYR A 1 95 ? -23.509 4.277 29.575 1.00 88.00 95 TYR A C 1
ATOM 770 O O . TYR A 1 95 ? -24.531 4.421 28.908 1.00 88.00 95 TYR A O 1
ATOM 778 N N . ARG A 1 96 ? -23.367 3.274 30.450 1.00 86.38 96 ARG A N 1
ATOM 779 C CA . ARG A 1 96 ? -24.410 2.277 30.728 1.00 86.38 96 ARG A CA 1
ATOM 780 C C . ARG A 1 96 ? -25.601 2.853 31.498 1.00 86.38 96 ARG A C 1
ATOM 782 O O . ARG A 1 96 ? -26.727 2.435 31.258 1.00 86.38 96 ARG A O 1
ATOM 789 N N . GLU A 1 97 ? -25.361 3.767 32.431 1.00 84.31 97 GLU A N 1
ATOM 790 C CA . GLU A 1 97 ? -26.416 4.418 33.223 1.00 84.31 97 GLU A CA 1
ATOM 791 C C . GLU A 1 97 ? -27.250 5.395 32.371 1.00 84.31 97 GLU A C 1
ATOM 793 O O . GLU A 1 97 ? -28.464 5.461 32.535 1.00 84.31 97 GLU A O 1
ATOM 798 N N . GLN A 1 98 ? -26.620 6.094 31.420 1.00 83.62 98 GLN A N 1
ATOM 799 C CA . GLN A 1 98 ? -27.262 7.033 30.486 1.00 83.62 98 GLN A CA 1
ATOM 800 C C . GLN A 1 98 ? -28.071 6.351 29.380 1.00 83.62 98 GLN A C 1
ATOM 802 O O . GLN A 1 98 ? -28.965 6.968 28.808 1.00 83.62 98 GLN A O 1
ATOM 807 N N . HIS A 1 99 ? -27.783 5.081 29.100 1.00 76.06 99 HIS A N 1
ATOM 808 C CA . HIS A 1 99 ? -28.554 4.248 28.182 1.00 76.06 99 HIS A CA 1
ATOM 809 C C . HIS A 1 99 ? -29.245 3.140 28.980 1.00 76.06 99 HIS A C 1
ATOM 811 O O . HIS A 1 99 ? -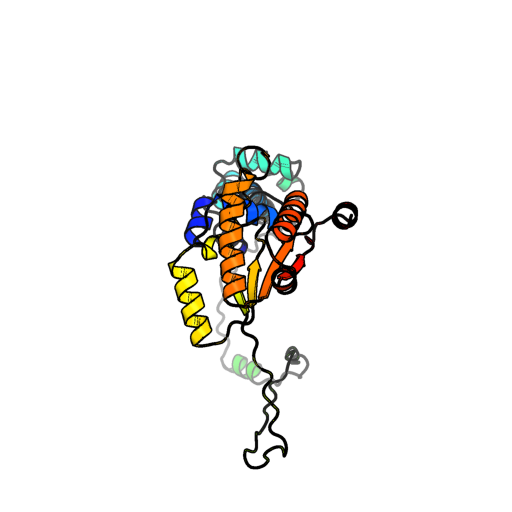28.855 1.968 28.876 1.00 76.06 99 HIS A O 1
ATOM 817 N N . PRO A 1 100 ? -30.243 3.486 29.820 1.00 59.72 100 PRO A N 1
ATOM 818 C CA . PRO A 1 100 ? -30.994 2.493 30.558 1.00 59.72 100 PRO A CA 1
ATOM 819 C C . PRO A 1 100 ? -31.577 1.522 29.542 1.00 59.72 100 PRO A C 1
ATOM 821 O O . PRO A 1 100 ? -32.352 1.888 28.660 1.00 59.72 100 PRO A O 1
ATOM 824 N N . ARG A 1 101 ? -31.134 0.269 29.641 1.00 57.78 101 ARG A N 1
ATOM 825 C CA . ARG A 1 101 ? -31.639 -0.827 28.823 1.00 57.78 101 ARG A CA 1
ATOM 826 C C . ARG A 1 101 ? -33.157 -0.746 28.796 1.00 57.78 101 ARG A C 1
ATOM 828 O O . ARG A 1 101 ? -33.781 -0.811 29.857 1.00 57.78 101 ARG A O 1
ATOM 835 N N . ALA A 1 102 ? -33.744 -0.734 27.604 1.00 50.53 102 ALA A N 1
ATOM 836 C CA . ALA A 1 102 ? -35.056 -1.329 27.435 1.00 50.53 102 ALA A CA 1
ATOM 837 C C . ALA A 1 102 ? -34.897 -2.794 27.866 1.00 50.53 102 ALA A C 1
ATOM 839 O O . ALA A 1 102 ? -34.396 -3.638 27.125 1.00 50.53 102 ALA A O 1
ATOM 840 N N . LEU A 1 103 ? -35.173 -3.069 29.140 1.00 49.09 103 LEU A N 1
ATOM 841 C CA . LEU A 1 103 ? -35.143 -4.398 29.717 1.00 49.09 103 LEU A CA 1
ATOM 842 C C . LEU A 1 103 ? -36.268 -5.188 29.048 1.00 49.09 103 LEU A C 1
ATOM 844 O O . LEU A 1 103 ? -37.361 -5.312 29.597 1.00 49.09 103 LEU A O 1
ATOM 848 N N . ALA A 1 104 ? -35.993 -5.773 27.883 1.00 44.25 104 ALA A N 1
ATOM 849 C CA . ALA A 1 104 ? -36.606 -7.041 27.546 1.00 44.25 104 ALA A CA 1
ATOM 850 C C . ALA A 1 104 ? -36.220 -7.981 28.695 1.00 44.25 104 ALA A C 1
ATOM 852 O O . ALA A 1 104 ? -35.070 -8.409 28.827 1.00 44.25 104 ALA A O 1
ATOM 853 N N . ARG A 1 105 ? -37.158 -8.160 29.632 1.00 43.84 105 ARG A N 1
ATOM 854 C CA . ARG A 1 105 ? -37.045 -9.107 30.740 1.00 43.84 105 ARG A CA 1
ATOM 855 C C . ARG A 1 105 ? -36.563 -10.435 30.147 1.00 43.84 105 ARG A C 1
ATOM 857 O O . ARG A 1 105 ? -37.117 -10.840 29.123 1.00 43.84 105 ARG A O 1
ATOM 864 N N . PRO A 1 106 ? -35.563 -11.113 30.732 1.00 40.59 106 PRO A N 1
ATOM 865 C CA . PRO A 1 106 ? -35.212 -12.440 30.260 1.00 40.59 106 PRO A CA 1
ATOM 866 C C . PRO A 1 106 ? -36.453 -13.317 30.440 1.00 40.59 106 PRO A C 1
ATOM 868 O O . PRO A 1 106 ? -36.894 -13.556 31.564 1.00 40.59 106 PRO A O 1
ATOM 871 N N . ARG A 1 107 ? -37.059 -13.739 29.325 1.00 40.69 107 ARG A N 1
ATOM 872 C CA . ARG A 1 107 ? -37.990 -14.866 29.331 1.00 40.69 107 ARG A CA 1
ATOM 873 C C . ARG A 1 107 ? -37.178 -16.040 29.894 1.00 40.69 107 ARG A C 1
ATOM 875 O O . ARG A 1 107 ? -36.070 -16.256 29.397 1.00 40.69 107 ARG A O 1
ATOM 882 N N . PRO A 1 108 ? -37.638 -16.743 30.944 1.00 38.22 108 PRO A N 1
ATOM 883 C CA . PRO A 1 108 ? -36.944 -17.947 31.381 1.00 38.22 108 PRO A CA 1
ATOM 884 C C . PRO A 1 108 ? -36.824 -18.896 30.180 1.00 38.22 108 PRO A C 1
ATOM 886 O O . PRO A 1 108 ? -37.713 -18.865 29.321 1.00 38.22 108 PRO A O 1
ATOM 889 N N . PRO A 1 109 ? -35.744 -19.693 30.078 1.00 41.19 109 PRO A N 1
ATOM 890 C CA . PRO A 1 109 ? -35.600 -20.663 29.005 1.00 41.19 109 PRO A CA 1
ATOM 891 C C . PRO A 1 109 ? -36.814 -21.586 29.064 1.00 41.19 109 PRO A C 1
ATOM 893 O O . PRO A 1 109 ? -36.977 -22.380 29.990 1.00 41.19 109 PRO A O 1
ATOM 896 N N . GLN A 1 110 ? -37.721 -21.403 28.109 1.00 45.72 110 GLN A N 1
ATOM 897 C CA . GLN A 1 110 ? -38.806 -22.328 27.882 1.00 45.72 110 GLN A CA 1
ATOM 898 C C . GLN A 1 110 ? -38.104 -23.574 27.369 1.00 45.72 110 GLN A C 1
ATOM 900 O O . GLN A 1 110 ? -37.610 -23.577 26.247 1.00 45.72 110 GLN A O 1
ATOM 905 N N . ALA A 1 111 ? -37.945 -24.567 28.246 1.00 42.03 111 ALA A N 1
ATOM 906 C CA . ALA A 1 111 ? -37.506 -25.893 27.856 1.00 42.03 111 ALA A CA 1
ATOM 907 C C . ALA A 1 111 ? -38.251 -26.264 26.573 1.00 42.03 111 ALA A C 1
ATOM 909 O O . ALA A 1 111 ? -39.479 -26.114 26.540 1.00 42.03 111 ALA A O 1
ATOM 910 N N . ASP A 1 112 ? -37.513 -26.680 25.543 1.00 43.59 112 ASP A N 1
ATOM 911 C CA . ASP A 1 112 ? -38.075 -27.231 24.318 1.00 43.59 112 ASP A CA 1
ATOM 912 C C . ASP A 1 112 ? -39.049 -28.341 24.709 1.00 43.59 112 ASP A C 1
ATOM 914 O O . ASP A 1 112 ? -38.681 -29.486 24.980 1.00 43.59 112 ASP A O 1
ATOM 918 N N . ARG A 1 113 ? -40.328 -27.980 24.804 1.00 42.81 113 ARG A N 1
ATOM 919 C CA . ARG A 1 113 ? -41.419 -28.929 24.909 1.00 42.81 113 ARG A CA 1
ATOM 920 C C . ARG A 1 113 ? -41.599 -29.472 23.506 1.00 42.81 113 ARG A C 1
ATOM 922 O O . ARG A 1 113 ? -42.423 -28.977 22.743 1.00 42.81 113 ARG A O 1
ATOM 929 N N . TRP A 1 114 ? -40.811 -30.490 23.188 1.00 44.00 114 TRP A N 1
ATOM 930 C CA . TRP A 1 114 ? -41.100 -31.399 22.094 1.00 44.00 114 TRP A CA 1
ATOM 931 C C . TRP A 1 114 ? -42.460 -32.033 22.381 1.00 44.00 114 TRP A C 1
ATOM 933 O O . TRP A 1 114 ? -42.585 -32.938 23.204 1.00 44.00 114 TRP A O 1
ATOM 943 N N . GLN A 1 115 ? -43.507 -31.487 21.767 1.00 47.62 115 GLN A N 1
ATOM 944 C CA . GLN A 1 115 ? -44.804 -32.141 21.727 1.00 47.62 115 GLN A CA 1
ATOM 945 C C . GLN A 1 115 ? -44.807 -33.066 20.511 1.00 47.62 115 GLN A C 1
ATOM 947 O O . GLN A 1 115 ? -44.527 -32.592 19.408 1.00 47.62 115 GLN A O 1
ATOM 952 N N . PRO A 1 116 ? -45.106 -34.364 20.673 1.00 41.50 116 PRO A N 1
ATOM 953 C CA . PRO A 1 116 ? -45.289 -35.246 19.534 1.00 41.50 116 PRO A CA 1
ATOM 954 C C . PRO A 1 116 ? -46.506 -34.754 18.748 1.00 41.50 116 PRO A C 1
ATOM 956 O O . PRO A 1 116 ? -47.647 -34.848 19.201 1.00 41.50 116 PRO A O 1
ATOM 959 N N . VAL A 1 117 ? -46.255 -34.163 17.583 1.00 51.81 117 VAL A N 1
ATOM 960 C CA . VAL A 1 117 ? -47.308 -33.816 16.632 1.00 51.81 117 VAL A CA 1
ATOM 961 C C . VAL A 1 117 ? -47.601 -35.082 15.840 1.00 51.81 117 VAL A C 1
ATOM 963 O O . VAL A 1 117 ? -46.693 -35.655 15.242 1.00 51.81 117 VAL A O 1
ATOM 966 N N . ALA A 1 118 ? -48.855 -35.540 15.872 1.00 60.62 118 ALA A N 1
ATOM 967 C CA . ALA A 1 118 ? -49.298 -36.667 15.061 1.00 60.62 118 ALA A CA 1
ATOM 968 C C . ALA A 1 118 ? -48.912 -36.425 13.594 1.00 60.62 118 ALA A C 1
ATOM 970 O O . ALA A 1 118 ? -49.162 -35.342 13.055 1.00 60.62 118 ALA A O 1
ATOM 971 N N . VAL A 1 119 ? -48.282 -37.428 12.980 1.00 52.91 119 VAL A N 1
ATOM 972 C CA . VAL A 1 119 ? -47.724 -37.401 11.617 1.00 52.91 119 VAL A CA 1
ATOM 973 C C . VAL A 1 119 ? -48.727 -36.847 10.596 1.00 52.91 119 VAL A C 1
ATOM 975 O O . VAL A 1 119 ? -48.355 -36.083 9.706 1.00 52.91 119 VAL A O 1
ATOM 978 N N . ASP A 1 120 ? -50.012 -37.115 10.804 1.00 55.06 120 ASP A N 1
ATOM 979 C CA . ASP A 1 120 ? -51.118 -36.697 9.939 1.00 55.06 120 ASP A CA 1
ATOM 980 C C . ASP A 1 120 ? -51.259 -35.165 9.842 1.00 55.06 120 ASP A C 1
ATOM 982 O O . ASP A 1 120 ? -51.577 -34.624 8.782 1.00 55.06 120 ASP A O 1
ATOM 986 N N . ARG A 1 121 ? -50.948 -34.431 10.922 1.00 55.75 121 ARG A N 1
ATOM 987 C CA . ARG A 1 121 ? -50.942 -32.955 10.917 1.00 55.75 121 ARG A CA 1
ATOM 988 C C . ARG A 1 121 ? -49.729 -32.367 10.203 1.00 55.75 121 ARG A C 1
ATOM 990 O O . ARG A 1 121 ? -49.818 -31.251 9.693 1.00 55.75 121 ARG A O 1
ATOM 997 N N . LEU A 1 122 ? -48.610 -33.092 10.172 1.00 51.94 122 LEU A N 1
ATOM 998 C CA . LEU A 1 122 ? -47.416 -32.671 9.440 1.00 51.94 122 LEU A CA 1
ATOM 999 C C . LEU A 1 122 ? -47.636 -32.817 7.928 1.00 51.94 122 LEU A C 1
ATOM 1001 O O . LEU A 1 122 ? -47.338 -31.889 7.178 1.00 51.94 122 LEU A O 1
ATOM 1005 N N . TYR A 1 123 ? -48.228 -33.938 7.497 1.00 53.62 123 TYR A N 1
ATOM 1006 C CA . TYR A 1 123 ? -48.560 -34.178 6.088 1.00 53.62 123 TYR A CA 1
ATOM 1007 C C . TYR A 1 123 ? -49.629 -33.220 5.555 1.00 53.62 123 TYR A C 1
ATOM 1009 O O . TYR A 1 123 ? -49.518 -32.779 4.414 1.00 53.62 123 TYR A O 1
ATOM 1017 N N . ALA A 1 124 ? -50.616 -32.842 6.375 1.00 57.69 124 ALA A N 1
ATOM 1018 C CA . ALA A 1 124 ? -51.618 -31.850 5.985 1.00 57.69 124 ALA A CA 1
ATOM 1019 C C . ALA A 1 124 ? -50.990 -30.475 5.690 1.00 57.69 124 ALA A C 1
ATOM 1021 O O . ALA A 1 124 ? -51.311 -29.872 4.675 1.00 57.69 124 ALA A O 1
ATOM 1022 N N . ARG A 1 125 ? -50.040 -30.013 6.518 1.00 56.19 125 ARG A N 1
ATOM 1023 C CA . ARG A 1 125 ? -49.356 -28.726 6.300 1.00 56.19 125 ARG A CA 1
ATOM 1024 C C . ARG A 1 125 ? -48.354 -28.730 5.152 1.00 56.19 125 ARG A C 1
ATOM 1026 O O . ARG A 1 125 ? -48.176 -27.702 4.516 1.00 56.19 125 ARG A O 1
ATOM 1033 N N . LEU A 1 126 ? -47.671 -29.848 4.912 1.00 51.91 126 LEU A N 1
ATOM 1034 C CA . LEU A 1 126 ? -46.703 -29.955 3.814 1.00 51.91 126 LEU A CA 1
ATOM 1035 C C . LEU A 1 126 ? -47.377 -30.016 2.435 1.00 51.91 126 LEU A C 1
ATOM 1037 O O . LEU A 1 126 ? -46.733 -29.695 1.442 1.00 51.91 126 LEU A O 1
ATOM 1041 N N . ASN A 1 127 ? -48.653 -30.412 2.382 1.00 52.06 127 ASN A N 1
ATOM 1042 C CA . ASN A 1 127 ? -49.426 -30.550 1.146 1.00 52.06 127 ASN A CA 1
ATOM 1043 C C . ASN A 1 127 ? -50.475 -29.445 0.941 1.00 52.06 127 ASN A C 1
ATOM 1045 O O . ASN A 1 127 ? -51.245 -29.524 -0.016 1.00 52.06 127 ASN A O 1
ATOM 1049 N N . GLU A 1 128 ? -50.529 -28.422 1.801 1.00 50.06 128 GLU A N 1
ATOM 1050 C CA . GLU A 1 128 ? -51.305 -27.217 1.499 1.00 50.06 128 GLU A CA 1
ATOM 1051 C C . GLU A 1 128 ? -50.624 -26.477 0.331 1.00 50.06 128 GLU A C 1
ATOM 1053 O O . GLU A 1 128 ? -49.449 -26.118 0.438 1.00 50.06 128 GLU A O 1
ATOM 1058 N N . PRO A 1 129 ? -51.308 -26.251 -0.807 1.00 48.50 129 PRO A N 1
ATOM 1059 C CA . PRO A 1 129 ? -50.761 -25.421 -1.866 1.00 48.50 129 PRO A CA 1
ATOM 1060 C C . PRO A 1 129 ? -50.721 -23.976 -1.365 1.00 48.50 129 PRO A C 1
ATOM 1062 O O . PRO A 1 129 ? -51.760 -23.330 -1.226 1.00 48.50 129 PRO A O 1
ATOM 1065 N N . GLU A 1 130 ? -49.522 -23.470 -1.077 1.00 50.19 130 GLU A N 1
ATOM 1066 C CA . GLU A 1 130 ? -49.332 -22.056 -0.762 1.00 50.19 130 GLU A CA 1
ATOM 1067 C C . GLU A 1 130 ? -49.912 -21.188 -1.897 1.00 50.19 130 GLU A C 1
ATOM 1069 O O . GLU A 1 130 ? -49.597 -21.419 -3.074 1.00 50.19 130 GLU A O 1
ATOM 1074 N N . PRO A 1 131 ? -50.737 -20.170 -1.590 1.00 45.16 131 PRO A N 1
ATOM 1075 C CA . PRO A 1 131 ? -51.050 -19.135 -2.558 1.00 45.16 131 PRO A CA 1
ATOM 1076 C C . PRO A 1 131 ? -49.743 -18.413 -2.902 1.00 45.16 131 PRO A C 1
ATOM 1078 O O . PRO A 1 131 ? -49.175 -17.683 -2.091 1.00 45.16 131 PRO A O 1
ATOM 1081 N N . ARG A 1 132 ? -49.245 -18.688 -4.112 1.00 51.00 132 ARG A N 1
ATOM 1082 C CA . ARG A 1 132 ? -48.088 -18.040 -4.736 1.00 51.00 132 ARG A CA 1
ATOM 1083 C C . ARG A 1 132 ? -48.188 -16.526 -4.585 1.00 51.00 132 ARG A C 1
ATOM 1085 O O . ARG A 1 132 ? -48.929 -15.917 -5.341 1.00 51.00 132 ARG A O 1
ATOM 1092 N N . ASP A 1 133 ? -47.401 -15.939 -3.685 1.00 50.03 133 ASP A N 1
ATOM 1093 C CA . ASP A 1 133 ? -47.153 -14.489 -3.701 1.00 50.03 133 ASP A CA 1
ATOM 1094 C C . ASP A 1 133 ? -45.787 -14.043 -3.142 1.00 50.03 133 ASP A C 1
ATOM 1096 O O . ASP A 1 133 ? -45.551 -12.849 -2.955 1.00 50.03 133 ASP A O 1
ATOM 1100 N N . ARG A 1 134 ? -44.819 -14.946 -2.916 1.00 48.34 134 ARG A N 1
ATOM 1101 C CA . ARG A 1 134 ? -43.453 -14.549 -2.503 1.00 48.34 134 ARG A CA 1
ATOM 1102 C C . ARG A 1 134 ? -42.331 -15.405 -3.087 1.00 48.34 134 ARG A C 1
ATOM 1104 O O . ARG A 1 134 ? -41.448 -15.845 -2.367 1.00 48.34 134 ARG A O 1
ATOM 1111 N N . GLU A 1 135 ? -42.304 -15.561 -4.404 1.00 46.47 135 GLU A N 1
ATOM 1112 C CA . GLU A 1 135 ? -41.101 -16.019 -5.112 1.00 46.47 135 GLU A CA 1
ATOM 1113 C C . GLU A 1 135 ? -40.916 -15.239 -6.417 1.00 46.47 135 GLU A C 1
ATOM 1115 O O . GLU A 1 135 ? -41.142 -15.739 -7.513 1.00 46.47 135 GLU A O 1
ATOM 1120 N N . SER A 1 136 ? -40.461 -13.994 -6.300 1.00 44.41 136 SER A N 1
ATOM 1121 C CA . SER A 1 136 ? -39.560 -13.459 -7.319 1.00 44.41 136 SER A CA 1
ATOM 1122 C C . SER A 1 136 ? -38.151 -13.647 -6.764 1.00 44.41 136 SER A C 1
ATOM 1124 O O . SER A 1 136 ? -37.807 -12.968 -5.791 1.00 44.41 136 SER A O 1
ATOM 1126 N N . PRO A 1 137 ? -37.327 -14.562 -7.312 1.00 50.44 137 PRO A N 1
ATOM 1127 C CA . PRO A 1 137 ? -35.902 -14.567 -7.012 1.00 50.44 137 PRO A CA 1
ATOM 1128 C C . PRO A 1 137 ? -35.357 -13.164 -7.312 1.00 50.44 137 PRO A C 1
ATOM 1130 O O . PRO A 1 137 ? -35.846 -12.532 -8.257 1.00 50.44 137 PRO A O 1
ATOM 1133 N N . PRO A 1 138 ? -34.369 -12.640 -6.562 1.00 50.75 138 PRO A N 1
ATOM 1134 C CA . PRO A 1 138 ? -33.698 -11.421 -6.991 1.00 50.75 138 PRO A CA 1
ATOM 1135 C C . PRO A 1 138 ? -33.243 -11.635 -8.437 1.00 50.75 138 PRO A C 1
ATOM 1137 O O . PRO A 1 138 ? -32.570 -12.626 -8.727 1.00 50.75 138 PRO A O 1
ATOM 1140 N N . LEU A 1 139 ? -33.685 -10.758 -9.347 1.00 51.06 139 LEU A N 1
ATOM 1141 C CA . LEU A 1 139 ? -33.332 -10.837 -10.762 1.00 51.06 139 LEU A CA 1
ATOM 1142 C C . LEU A 1 139 ? -31.807 -11.004 -10.855 1.00 51.06 139 LEU A C 1
ATOM 1144 O O . LEU A 1 139 ? -31.085 -10.155 -10.320 1.00 51.06 139 LEU A O 1
ATOM 1148 N N . PRO A 1 140 ? -31.287 -12.079 -11.474 1.00 48.84 140 PRO A N 1
ATOM 1149 C CA . PRO A 1 140 ? -29.855 -12.203 -11.662 1.00 48.84 140 PRO A CA 1
ATOM 1150 C C . PRO A 1 140 ? -29.402 -11.012 -12.506 1.00 48.84 140 PRO A C 1
ATOM 1152 O O . PRO A 1 140 ? -29.900 -10.799 -13.609 1.00 48.84 140 PRO A O 1
ATOM 1155 N N . ILE A 1 141 ? -28.460 -10.229 -11.972 1.00 52.47 141 ILE A N 1
ATOM 1156 C CA . ILE A 1 141 ? -27.947 -8.991 -12.588 1.00 52.47 141 ILE A CA 1
ATOM 1157 C C . ILE A 1 141 ? -27.353 -9.258 -13.992 1.00 52.47 141 ILE A C 1
ATOM 1159 O O . ILE A 1 141 ? -27.204 -8.334 -14.779 1.00 52.47 141 ILE A O 1
ATOM 1163 N N . ASN A 1 142 ? -27.108 -10.525 -14.348 1.00 48.84 142 ASN A N 1
ATOM 1164 C CA . ASN A 1 142 ? -26.987 -11.010 -15.722 1.00 48.84 142 ASN A CA 1
ATOM 1165 C C . ASN A 1 142 ? -27.577 -12.434 -15.814 1.00 48.84 142 ASN A C 1
ATOM 1167 O O . ASN A 1 142 ? -26.998 -13.344 -15.215 1.00 48.84 142 ASN A O 1
ATOM 1171 N N . PRO A 1 143 ? -28.688 -12.684 -16.531 1.00 50.59 143 PRO A N 1
ATOM 1172 C CA . PRO A 1 143 ? -29.132 -14.052 -16.781 1.00 50.59 143 PRO A CA 1
ATOM 1173 C C . PRO A 1 143 ? -28.070 -14.793 -17.619 1.00 50.59 143 PRO A C 1
ATOM 1175 O O . PRO A 1 143 ? -27.508 -14.195 -18.543 1.00 50.59 143 PRO A O 1
ATOM 1178 N N . PRO A 1 144 ? -27.767 -16.074 -17.331 1.00 48.72 144 PRO A N 1
ATOM 1179 C CA . PRO A 1 144 ? -26.839 -16.855 -18.140 1.00 48.72 144 PRO A CA 1
ATOM 1180 C C . PRO A 1 144 ? -27.385 -16.973 -19.568 1.00 48.72 144 PRO A C 1
ATOM 1182 O O . PRO A 1 144 ? -28.372 -17.660 -19.825 1.00 48.72 144 PRO A O 1
ATOM 1185 N N . GLN A 1 145 ? -26.755 -16.269 -20.507 1.00 55.66 145 GLN A N 1
ATOM 1186 C CA . GLN A 1 145 ? -27.062 -16.400 -21.926 1.00 55.66 145 GLN A CA 1
ATOM 1187 C C . GLN A 1 145 ? -26.404 -17.676 -22.445 1.00 55.66 145 GLN A C 1
ATOM 1189 O O . GLN A 1 145 ? -25.205 -17.701 -22.720 1.00 55.66 145 GLN A O 1
ATOM 1194 N N . THR A 1 146 ? -27.190 -18.737 -22.597 1.00 55.91 146 THR A N 1
ATOM 1195 C CA . THR A 1 146 ? -26.759 -19.900 -23.377 1.00 55.91 146 THR A CA 1
ATOM 1196 C C . THR A 1 146 ? -26.761 -19.484 -24.844 1.00 55.91 146 THR A C 1
ATOM 1198 O O . THR A 1 146 ? -27.817 -19.238 -25.422 1.00 55.91 146 THR A O 1
ATOM 1201 N N . ARG A 1 147 ? -25.576 -19.328 -25.439 1.00 55.53 147 ARG A N 1
ATOM 1202 C CA . ARG A 1 147 ? -25.425 -19.130 -26.884 1.00 55.53 147 ARG A CA 1
ATOM 1203 C C . ARG A 1 147 ? -25.097 -20.474 -27.518 1.00 55.53 147 ARG A C 1
ATOM 1205 O O . ARG A 1 147 ? -24.032 -21.022 -27.253 1.00 55.53 147 ARG A O 1
ATOM 1212 N N . GLU A 1 148 ? -25.984 -20.979 -28.366 1.00 60.88 148 GLU A N 1
ATOM 1213 C CA . GLU A 1 148 ? -25.651 -22.075 -29.275 1.00 60.88 148 GLU A CA 1
ATOM 1214 C C . GLU A 1 148 ? -24.696 -21.540 -30.349 1.00 60.88 148 GLU A C 1
ATOM 1216 O O . GLU A 1 148 ? -25.062 -20.709 -31.180 1.00 60.88 148 GLU A O 1
ATOM 1221 N N . ILE A 1 149 ? -23.430 -21.954 -30.287 1.00 58.56 149 ILE A N 1
ATOM 1222 C CA . ILE A 1 149 ? -22.420 -21.585 -31.280 1.00 58.56 149 ILE A CA 1
ATOM 1223 C C . ILE A 1 149 ? -22.442 -22.654 -32.375 1.00 58.56 149 ILE A C 1
ATOM 1225 O O . ILE A 1 149 ? -21.817 -23.704 -32.240 1.00 58.56 149 ILE A O 1
ATOM 1229 N N . ASN A 1 150 ? -23.150 -22.383 -33.472 1.00 62.28 150 ASN A N 1
ATOM 1230 C CA . ASN A 1 150 ? -23.104 -23.230 -34.662 1.00 62.28 150 ASN A CA 1
ATOM 1231 C C . ASN A 1 150 ? -21.768 -23.031 -35.392 1.00 62.28 150 ASN A C 1
ATOM 1233 O O . ASN A 1 150 ? -21.556 -22.035 -36.076 1.00 62.28 150 ASN A O 1
ATOM 1237 N N . LEU A 1 151 ? -20.858 -24.003 -35.267 1.00 58.06 151 LEU A N 1
ATOM 1238 C CA . LEU A 1 151 ? -19.518 -23.983 -35.884 1.00 58.06 151 LEU A CA 1
ATOM 1239 C C . LEU A 1 151 ? -19.535 -23.989 -37.428 1.00 58.06 151 LEU A C 1
ATOM 1241 O O . LEU A 1 151 ? -18.494 -23.774 -38.054 1.00 58.06 151 LEU A O 1
ATOM 1245 N N . HIS A 1 152 ? -20.698 -24.236 -38.037 1.00 62.69 152 HIS A N 1
ATOM 1246 C CA . HIS A 1 152 ? -20.899 -24.246 -39.486 1.00 62.69 152 HIS A CA 1
ATOM 1247 C C . HIS A 1 152 ? -21.181 -22.853 -40.072 1.00 62.69 152 HIS A C 1
ATOM 1249 O O . HIS A 1 152 ? -20.832 -22.614 -41.227 1.00 62.69 152 HIS A O 1
ATOM 1255 N N . ASP A 1 153 ? -21.689 -21.911 -39.271 1.00 59.03 153 ASP A N 1
ATOM 1256 C CA . ASP A 1 153 ? -21.871 -20.511 -39.668 1.00 59.03 153 ASP A CA 1
ATOM 1257 C C . ASP A 1 153 ? -20.619 -19.704 -39.311 1.00 59.03 153 ASP A C 1
ATOM 1259 O O . ASP A 1 153 ? -20.549 -18.980 -38.314 1.00 59.03 153 ASP A O 1
ATOM 1263 N N . ARG A 1 154 ? -19.569 -19.848 -40.127 1.00 51.50 154 ARG A N 1
ATOM 1264 C CA . ARG A 1 154 ? -18.376 -19.004 -39.991 1.00 51.50 154 ARG A CA 1
ATOM 1265 C C . ARG A 1 154 ? -18.720 -17.575 -40.430 1.00 51.50 154 ARG A C 1
ATOM 1267 O O . ARG A 1 154 ? -19.108 -17.388 -41.583 1.00 51.50 154 ARG A O 1
ATOM 1274 N N . PRO A 1 155 ? -18.527 -16.545 -39.586 1.00 55.59 155 PRO A N 1
ATOM 1275 C CA . PRO A 1 155 ? -18.661 -15.167 -40.040 1.00 55.59 155 PRO A CA 1
ATOM 1276 C C . PRO A 1 155 ? -17.677 -14.917 -41.192 1.00 55.59 155 PRO A C 1
ATOM 1278 O O . PRO A 1 155 ? -16.493 -15.235 -41.085 1.00 55.59 155 PRO A O 1
ATOM 1281 N N . ALA A 1 156 ? -18.158 -14.325 -42.291 1.00 59.25 156 ALA A N 1
ATOM 1282 C CA . ALA A 1 156 ? -17.387 -14.092 -43.523 1.00 59.25 156 ALA A CA 1
ATOM 1283 C C . ALA A 1 156 ? -16.122 -13.226 -43.329 1.00 59.25 156 ALA A C 1
ATOM 1285 O O . ALA A 1 156 ? -15.283 -13.124 -44.223 1.00 59.25 156 ALA A O 1
ATOM 1286 N N . ARG A 1 157 ? -15.963 -12.602 -42.157 1.00 55.47 157 ARG A N 1
ATOM 1287 C CA . ARG A 1 157 ? -14.736 -11.937 -41.723 1.00 55.47 157 ARG A CA 1
ATOM 1288 C C . ARG A 1 157 ? -14.304 -12.525 -40.389 1.00 55.47 157 ARG A C 1
ATOM 1290 O O . ARG A 1 157 ? -15.015 -12.385 -39.395 1.00 55.47 157 ARG A O 1
ATOM 1297 N N . ALA A 1 158 ? -13.115 -13.123 -40.360 1.00 53.81 158 ALA A N 1
ATOM 1298 C CA . ALA A 1 158 ? -12.414 -13.379 -39.113 1.00 53.81 158 ALA A CA 1
ATOM 1299 C C . ALA A 1 158 ? -12.257 -12.034 -38.392 1.00 53.81 158 ALA A C 1
ATOM 1301 O O . ALA A 1 158 ? -11.573 -11.133 -38.883 1.00 53.81 158 ALA A O 1
ATOM 1302 N N . ALA A 1 159 ? -12.947 -11.859 -37.264 1.00 54.62 159 ALA A N 1
ATOM 1303 C CA . ALA A 1 159 ? -12.700 -10.718 -36.404 1.00 54.62 159 ALA A CA 1
ATOM 1304 C C . ALA A 1 159 ? -11.232 -10.805 -35.978 1.00 54.62 159 ALA A C 1
ATOM 1306 O O . ALA A 1 159 ? -10.837 -11.765 -35.319 1.00 54.62 159 ALA A O 1
ATOM 1307 N N . VAL A 1 160 ? -10.416 -9.838 -36.404 1.00 52.75 160 VAL A N 1
ATOM 1308 C CA . VAL A 1 160 ? -9.034 -9.716 -35.940 1.00 52.75 160 VAL A CA 1
ATOM 1309 C C . VAL A 1 160 ? -9.119 -9.583 -34.426 1.00 52.75 160 VAL A C 1
ATOM 1311 O O . VAL A 1 160 ? -9.616 -8.574 -33.918 1.00 52.75 160 VAL A O 1
ATOM 1314 N N . LEU A 1 161 ? -8.727 -10.637 -33.708 1.00 52.22 161 LEU A N 1
ATOM 1315 C CA . LEU A 1 161 ? -8.675 -10.619 -32.254 1.00 52.22 161 LEU A CA 1
ATOM 1316 C C . LEU A 1 161 ? -7.809 -9.419 -31.875 1.00 52.22 161 LEU A C 1
ATOM 1318 O O . LEU A 1 161 ? -6.664 -9.302 -32.315 1.00 52.22 161 LEU A O 1
ATOM 1322 N N . ARG A 1 162 ? -8.396 -8.466 -31.143 1.00 55.66 162 ARG A N 1
ATOM 1323 C CA . ARG A 1 162 ? -7.673 -7.280 -30.683 1.00 55.66 162 ARG A CA 1
ATOM 1324 C C . ARG A 1 162 ? -6.461 -7.788 -29.913 1.00 55.66 162 ARG A C 1
ATOM 1326 O O . ARG A 1 162 ? -6.641 -8.511 -28.944 1.00 55.66 162 ARG A O 1
ATOM 1333 N N . HIS A 1 163 ? -5.261 -7.441 -30.373 1.00 56.97 163 HIS A N 1
ATOM 1334 C CA . HIS A 1 163 ? -4.008 -7.790 -29.713 1.00 56.97 163 HIS A CA 1
ATOM 1335 C C . HIS A 1 163 ? -4.139 -7.512 -28.210 1.00 56.97 163 HIS A C 1
ATOM 1337 O O . HIS A 1 163 ? -4.305 -6.357 -27.806 1.00 56.97 163 HIS A O 1
ATOM 1343 N N . THR A 1 164 ? -4.133 -8.567 -27.394 1.00 63.34 164 THR A N 1
ATOM 1344 C CA . THR A 1 164 ? -4.226 -8.451 -25.939 1.00 63.34 164 THR A CA 1
ATOM 1345 C C . THR A 1 164 ? -2.944 -7.794 -25.449 1.00 63.34 164 THR A C 1
ATOM 1347 O O . THR A 1 164 ? -1.879 -8.404 -25.461 1.00 63.34 164 THR A O 1
ATOM 1350 N N . ARG A 1 165 ? -3.027 -6.518 -25.071 1.00 73.81 165 ARG A N 1
ATOM 1351 C CA . ARG A 1 165 ? -1.894 -5.773 -24.514 1.00 73.81 165 ARG A CA 1
ATOM 1352 C C . ARG A 1 165 ? -1.663 -6.251 -23.086 1.00 73.81 165 ARG A C 1
ATOM 1354 O O . ARG A 1 165 ? -2.478 -5.970 -22.212 1.00 73.81 165 ARG A O 1
ATOM 1361 N N . MET A 1 166 ? -0.579 -6.984 -22.864 1.00 80.12 166 MET A N 1
ATOM 1362 C CA . MET A 1 166 ? -0.228 -7.487 -21.541 1.00 80.12 166 MET A CA 1
ATOM 1363 C C . MET A 1 166 ? 0.396 -6.367 -20.704 1.00 80.12 166 MET A C 1
ATOM 1365 O O . MET A 1 166 ? 1.385 -5.760 -21.117 1.00 80.12 166 MET A O 1
ATOM 1369 N N . VAL A 1 167 ? -0.189 -6.090 -19.541 1.00 84.75 167 VAL A N 1
ATOM 1370 C CA . VAL A 1 167 ? 0.330 -5.128 -18.562 1.00 84.75 167 VAL A CA 1
ATOM 1371 C C . VAL A 1 167 ? 0.740 -5.899 -17.318 1.00 84.75 167 VAL A C 1
ATOM 1373 O O . VAL A 1 167 ? -0.027 -6.735 -16.841 1.00 84.75 167 VAL A O 1
ATOM 1376 N N . VAL A 1 168 ? 1.945 -5.642 -16.817 1.00 84.69 168 VAL A N 1
ATOM 1377 C CA . VAL A 1 168 ? 2.470 -6.295 -15.613 1.00 84.69 168 VAL A CA 1
ATOM 1378 C C . VAL A 1 168 ? 2.467 -5.294 -14.469 1.00 84.69 168 VAL A C 1
ATOM 1380 O O . VAL A 1 168 ? 3.163 -4.285 -14.543 1.00 84.69 168 VAL A O 1
ATOM 1383 N N . THR A 1 169 ? 1.700 -5.572 -13.416 1.00 83.00 169 THR A N 1
ATOM 1384 C CA . THR A 1 169 ? 1.656 -4.720 -12.224 1.00 83.00 169 THR A CA 1
ATOM 1385 C C . THR A 1 169 ? 2.732 -5.138 -11.230 1.00 83.00 169 THR A C 1
ATOM 1387 O O . THR A 1 169 ? 2.761 -6.277 -10.761 1.00 83.00 169 THR A O 1
ATOM 1390 N N . VAL A 1 170 ? 3.591 -4.191 -10.878 1.00 81.31 170 VAL A N 1
ATOM 1391 C CA . VAL A 1 170 ? 4.652 -4.323 -9.886 1.00 81.31 170 VAL A CA 1
ATOM 1392 C C . VAL A 1 170 ? 4.235 -3.571 -8.628 1.00 81.31 170 VAL A C 1
ATOM 1394 O O . VAL A 1 170 ? 3.759 -2.434 -8.678 1.00 81.31 170 VAL A O 1
ATOM 1397 N N . ARG A 1 171 ? 4.385 -4.232 -7.476 1.00 70.62 171 ARG A N 1
ATOM 1398 C CA . ARG A 1 171 ? 3.925 -3.699 -6.191 1.00 70.62 171 ARG A CA 1
ATOM 1399 C C . ARG A 1 171 ? 4.830 -2.585 -5.670 1.00 70.62 171 ARG A C 1
ATOM 1401 O O . ARG A 1 171 ? 4.317 -1.579 -5.188 1.00 70.62 171 ARG A O 1
ATOM 1408 N N . GLU A 1 172 ? 6.144 -2.762 -5.761 1.00 76.56 172 GLU A N 1
ATOM 1409 C CA . GLU A 1 172 ? 7.132 -1.769 -5.342 1.00 76.56 172 GLU A CA 1
ATOM 1410 C C . GLU A 1 172 ? 8.117 -1.501 -6.479 1.00 76.56 172 GLU A C 1
ATOM 1412 O O . GLU A 1 172 ? 8.629 -2.426 -7.102 1.00 76.56 172 GLU A O 1
ATOM 1417 N N . LEU A 1 173 ? 8.428 -0.228 -6.734 1.00 81.62 173 LEU A N 1
ATOM 1418 C CA . LEU A 1 173 ? 9.412 0.143 -7.757 1.00 81.62 173 LEU A CA 1
ATOM 1419 C C . LEU A 1 173 ? 10.783 -0.510 -7.504 1.00 81.62 173 LEU A C 1
ATOM 1421 O O . LEU A 1 173 ? 11.485 -0.869 -8.444 1.00 81.62 173 LEU A O 1
ATOM 1425 N N . ASP A 1 174 ? 11.132 -0.697 -6.232 1.00 81.12 174 ASP A N 1
ATOM 1426 C CA . ASP A 1 174 ? 12.391 -1.275 -5.758 1.00 81.12 174 ASP A CA 1
ATOM 1427 C C . ASP A 1 174 ? 12.583 -2.721 -6.236 1.00 81.12 174 ASP A C 1
ATOM 1429 O O . ASP A 1 174 ? 13.722 -3.152 -6.423 1.00 81.12 174 ASP A O 1
ATOM 1433 N N . ASP A 1 175 ? 11.494 -3.460 -6.479 1.00 81.12 175 ASP A N 1
ATOM 1434 C CA . ASP A 1 175 ? 11.564 -4.839 -6.972 1.00 81.12 175 ASP A CA 1
ATOM 1435 C C . ASP A 1 175 ? 12.241 -4.907 -8.346 1.00 81.12 175 ASP A C 1
ATOM 1437 O O . ASP A 1 175 ? 12.935 -5.880 -8.641 1.00 81.12 175 ASP A O 1
ATOM 1441 N N . LEU A 1 176 ? 12.133 -3.846 -9.155 1.00 84.56 176 LEU A N 1
ATOM 1442 C CA . LEU A 1 176 ? 12.776 -3.763 -10.470 1.00 84.56 176 LEU A CA 1
ATOM 1443 C C . LEU A 1 176 ? 14.301 -3.602 -10.401 1.00 84.56 176 LEU A C 1
ATOM 1445 O O . LEU A 1 176 ? 14.974 -3.796 -11.411 1.00 84.56 176 LEU A O 1
ATOM 1449 N N . LEU A 1 177 ? 14.874 -3.277 -9.238 1.00 83.44 177 LEU A N 1
ATOM 1450 C CA . LEU A 1 177 ? 16.333 -3.289 -9.066 1.00 83.44 177 LEU A CA 1
ATOM 1451 C C . LEU A 1 177 ? 16.880 -4.708 -8.947 1.00 83.44 177 LEU A C 1
ATOM 1453 O O . LEU A 1 177 ? 18.053 -4.957 -9.246 1.00 83.44 177 LEU A O 1
ATOM 1457 N N . ARG A 1 178 ? 16.044 -5.653 -8.515 1.00 83.00 178 ARG A N 1
ATOM 1458 C CA . ARG A 1 178 ? 16.484 -7.015 -8.256 1.00 83.00 178 ARG A CA 1
ATOM 1459 C C . ARG A 1 178 ? 16.712 -7.763 -9.571 1.00 83.00 178 ARG A C 1
ATOM 1461 O O . ARG A 1 178 ? 15.912 -7.715 -10.503 1.00 83.00 178 ARG A O 1
ATOM 1468 N N . GLU A 1 179 ? 17.847 -8.445 -9.656 1.00 85.69 179 GLU A N 1
ATOM 1469 C CA . GLU A 1 179 ? 18.289 -9.146 -10.869 1.00 85.69 179 GLU A CA 1
ATOM 1470 C C . GLU A 1 179 ? 17.453 -10.399 -11.179 1.00 85.69 179 GLU A C 1
ATOM 1472 O O . GLU A 1 179 ? 17.334 -10.815 -12.328 1.00 85.69 179 GLU A O 1
ATOM 1477 N N . ASP A 1 180 ? 16.879 -11.033 -10.158 1.00 86.62 180 ASP A N 1
ATOM 1478 C CA . ASP A 1 180 ? 15.928 -12.137 -10.316 1.00 86.62 180 ASP A CA 1
ATOM 1479 C C . ASP A 1 180 ? 14.637 -11.660 -10.998 1.00 86.62 180 ASP A C 1
ATOM 1481 O O . ASP A 1 180 ? 14.265 -12.199 -12.039 1.00 86.62 180 ASP A O 1
ATOM 1485 N N . VAL A 1 181 ? 14.033 -10.582 -10.492 1.00 85.56 181 VAL A N 1
ATOM 1486 C CA . VAL A 1 181 ? 12.801 -9.993 -11.043 1.00 85.56 181 VAL A CA 1
ATOM 1487 C C . VAL A 1 181 ? 13.000 -9.529 -12.487 1.00 85.56 181 VAL A C 1
ATOM 1489 O O . VAL A 1 181 ? 12.169 -9.816 -13.349 1.00 85.56 181 VAL A O 1
ATOM 1492 N N . ARG A 1 182 ? 14.117 -8.852 -12.791 1.00 88.44 182 ARG A N 1
ATOM 1493 C CA . ARG A 1 182 ? 14.416 -8.418 -14.168 1.00 88.44 182 ARG A CA 1
ATOM 1494 C C . ARG A 1 182 ? 14.533 -9.598 -15.129 1.00 88.44 182 ARG A C 1
ATOM 1496 O O . ARG A 1 182 ? 13.928 -9.564 -16.200 1.00 88.44 182 ARG A O 1
ATOM 1503 N N . ARG A 1 183 ? 15.225 -10.670 -14.729 1.00 88.12 183 ARG A N 1
ATOM 1504 C CA . ARG A 1 183 ? 15.347 -11.885 -15.551 1.00 88.12 183 ARG A CA 1
ATOM 1505 C C . ARG A 1 183 ? 14.006 -12.570 -15.788 1.00 88.12 183 ARG A C 1
ATOM 1507 O O . ARG A 1 183 ? 13.752 -13.009 -16.909 1.00 88.12 183 ARG A O 1
ATOM 1514 N N . GLU A 1 184 ? 13.143 -12.639 -14.780 1.00 88.00 184 GLU A N 1
ATOM 1515 C CA . GLU A 1 184 ? 11.792 -13.191 -14.938 1.00 88.00 184 GLU A CA 1
ATOM 1516 C C . GLU A 1 184 ? 10.941 -12.355 -15.900 1.00 88.00 184 GLU A C 1
ATOM 1518 O O . GLU A 1 184 ? 10.286 -12.907 -16.784 1.00 88.00 184 GLU A O 1
ATOM 1523 N N . LEU A 1 185 ? 10.993 -11.024 -15.791 1.00 87.19 185 LEU A N 1
ATOM 1524 C CA . LEU A 1 185 ? 10.260 -10.123 -16.684 1.00 87.19 185 LEU A CA 1
ATOM 1525 C C . LEU A 1 185 ? 10.764 -10.200 -18.131 1.00 87.19 185 LEU A C 1
ATOM 1527 O O . LEU A 1 185 ? 9.965 -10.181 -19.068 1.00 87.19 185 LEU A O 1
ATOM 1531 N N . GLU A 1 186 ? 12.073 -10.338 -18.334 1.00 88.19 186 GLU A N 1
ATOM 1532 C CA . GLU A 1 186 ? 12.654 -10.555 -19.661 1.00 88.19 186 GLU A CA 1
ATOM 1533 C C . GLU A 1 186 ? 12.233 -11.901 -20.259 1.00 88.19 186 GLU A C 1
ATOM 1535 O O . GLU A 1 186 ? 11.881 -11.970 -21.439 1.00 88.19 186 GLU A O 1
ATOM 1540 N N . GLN A 1 187 ? 12.235 -12.973 -19.460 1.00 87.69 187 GLN A N 1
ATOM 1541 C CA . GLN A 1 187 ? 11.743 -14.283 -19.896 1.00 87.69 187 GLN A CA 1
ATOM 1542 C C . GLN A 1 187 ? 10.256 -14.230 -20.249 1.00 87.69 187 GLN A C 1
ATOM 1544 O O . GLN A 1 187 ? 9.855 -14.746 -21.296 1.00 87.69 187 GLN A O 1
ATOM 1549 N N . LEU A 1 188 ? 9.457 -13.551 -19.425 1.00 86.25 188 LEU A N 1
ATOM 1550 C CA . LEU A 1 188 ? 8.039 -13.331 -19.678 1.00 86.25 188 LEU A CA 1
ATOM 1551 C C . LEU A 1 188 ? 7.828 -12.578 -20.992 1.00 86.25 188 LEU A C 1
ATOM 1553 O O . LEU A 1 188 ? 7.013 -13.006 -21.800 1.00 86.25 188 LEU A O 1
ATOM 1557 N N . HIS A 1 189 ? 8.594 -11.516 -21.245 1.00 86.25 189 HIS A N 1
ATOM 1558 C CA . HIS A 1 189 ? 8.484 -10.731 -22.473 1.00 86.25 189 HIS A CA 1
ATOM 1559 C C . HIS A 1 189 ? 8.809 -11.531 -23.741 1.00 86.25 189 HIS A C 1
ATOM 1561 O O . HIS A 1 189 ? 8.180 -11.313 -24.777 1.00 86.25 189 HIS A O 1
ATOM 1567 N N . ARG A 1 190 ? 9.744 -12.490 -23.664 1.00 84.06 190 ARG A N 1
ATOM 1568 C CA . ARG A 1 190 ? 10.040 -13.403 -24.784 1.00 84.06 190 ARG A CA 1
ATOM 1569 C C . ARG A 1 190 ? 8.879 -14.346 -25.092 1.00 84.06 190 ARG A C 1
ATOM 1571 O O . ARG A 1 190 ? 8.666 -14.671 -26.255 1.00 84.06 190 ARG A O 1
ATOM 1578 N N . ALA A 1 191 ? 8.156 -14.800 -24.068 1.00 83.62 191 ALA A N 1
ATOM 1579 C CA . ALA A 1 191 ? 7.003 -15.683 -24.236 1.00 83.62 191 ALA A CA 1
ATOM 1580 C C . ALA A 1 191 ? 5.737 -14.912 -24.644 1.00 83.62 191 ALA A C 1
ATOM 1582 O O . ALA A 1 191 ? 4.959 -15.379 -25.476 1.00 83.62 191 ALA A O 1
ATOM 1583 N N . LEU A 1 192 ? 5.531 -13.734 -24.055 1.00 80.75 192 LEU A N 1
ATOM 1584 C CA . LEU A 1 192 ? 4.369 -12.874 -24.239 1.00 80.75 192 LEU A CA 1
ATOM 1585 C C . LEU A 1 192 ? 4.828 -11.408 -24.244 1.00 80.75 192 LEU A C 1
ATOM 1587 O O . LEU A 1 192 ? 5.281 -10.917 -23.209 1.00 80.75 192 LEU A O 1
ATOM 1591 N N . PRO A 1 193 ? 4.691 -10.670 -25.361 1.00 81.75 193 PRO A N 1
ATOM 1592 C CA . PRO A 1 193 ? 5.184 -9.302 -25.445 1.00 81.75 193 PRO A CA 1
ATOM 1593 C C . PRO A 1 193 ? 4.458 -8.388 -24.448 1.00 81.75 193 PRO A C 1
ATOM 1595 O O . PRO A 1 193 ? 3.294 -8.017 -24.625 1.00 81.75 193 PRO A O 1
ATOM 1598 N N . VAL A 1 194 ? 5.173 -8.023 -23.383 1.00 84.56 194 VAL A N 1
ATOM 1599 C CA . VAL A 1 194 ? 4.754 -7.020 -22.394 1.00 84.56 194 VAL A CA 1
ATOM 1600 C C . VAL A 1 194 ? 4.599 -5.666 -23.089 1.00 84.56 194 VAL A C 1
ATOM 1602 O O . VAL A 1 194 ? 5.523 -5.188 -23.743 1.00 84.56 194 VAL A O 1
ATOM 1605 N N . TYR A 1 195 ? 3.430 -5.045 -22.936 1.00 84.56 195 TYR A N 1
ATOM 1606 C CA . TYR A 1 195 ? 3.129 -3.715 -23.470 1.00 84.56 195 TYR A CA 1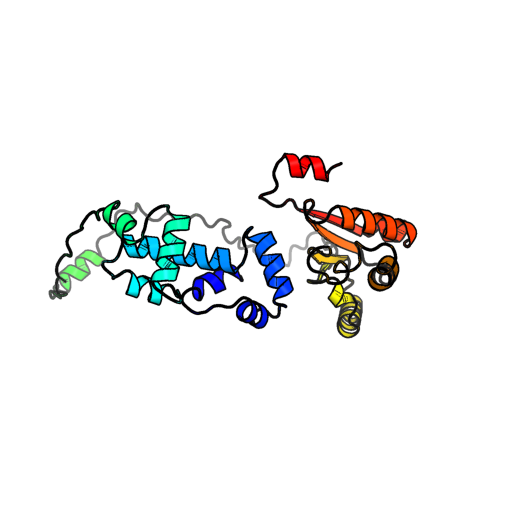
ATOM 1607 C C . TYR A 1 195 ? 3.494 -2.600 -22.483 1.00 84.56 195 TYR A C 1
ATOM 1609 O O . TYR A 1 195 ? 3.952 -1.528 -22.893 1.00 84.56 195 TYR A O 1
ATOM 1617 N N . ALA A 1 196 ? 3.245 -2.822 -21.191 1.00 86.81 196 ALA A N 1
ATOM 1618 C CA . ALA A 1 196 ? 3.518 -1.837 -20.155 1.00 86.81 196 ALA A CA 1
ATOM 1619 C C . ALA A 1 196 ? 3.817 -2.483 -18.803 1.00 86.81 196 ALA A C 1
ATOM 1621 O O . ALA A 1 196 ? 3.290 -3.554 -18.489 1.00 86.81 196 ALA A O 1
ATOM 1622 N N . ILE A 1 197 ? 4.599 -1.776 -17.994 1.00 88.00 197 ILE A N 1
ATOM 1623 C CA . ILE A 1 197 ? 4.724 -2.030 -16.563 1.00 88.00 197 ILE A CA 1
ATOM 1624 C C . ILE A 1 197 ? 3.911 -0.991 -15.809 1.00 88.00 197 ILE A C 1
ATOM 1626 O O . ILE A 1 197 ? 4.042 0.208 -16.039 1.00 88.00 197 ILE A O 1
ATOM 1630 N N . ASP A 1 198 ? 3.067 -1.482 -14.919 1.00 85.81 198 ASP A N 1
ATOM 1631 C CA . ASP A 1 198 ? 2.226 -0.701 -14.032 1.00 85.81 198 ASP A CA 1
ATOM 1632 C C . ASP A 1 198 ? 2.832 -0.696 -12.625 1.00 85.81 198 ASP A C 1
ATOM 1634 O O . ASP A 1 198 ? 3.137 -1.751 -12.076 1.00 85.81 198 ASP A O 1
ATOM 1638 N N . ILE A 1 199 ? 3.061 0.485 -12.054 1.00 84.12 199 ILE A N 1
ATOM 1639 C CA . ILE A 1 199 ? 3.685 0.663 -10.741 1.00 84.12 199 ILE A CA 1
ATOM 1640 C C . ILE A 1 199 ? 2.725 1.428 -9.846 1.00 84.12 199 ILE A C 1
ATOM 1642 O O . ILE A 1 199 ? 2.353 2.575 -10.129 1.00 84.12 199 ILE A O 1
ATOM 1646 N N . ASN A 1 200 ? 2.390 0.810 -8.716 1.00 77.19 200 ASN A N 1
ATOM 1647 C CA . ASN A 1 200 ? 1.470 1.400 -7.762 1.00 77.19 200 ASN A CA 1
ATOM 1648 C C . ASN A 1 200 ? 2.187 2.271 -6.718 1.00 77.19 200 ASN A C 1
ATOM 1650 O O . ASN A 1 200 ? 3.042 1.799 -5.967 1.00 77.19 200 ASN A O 1
ATOM 1654 N N . ASP A 1 201 ? 1.798 3.544 -6.647 1.00 73.31 201 ASP A N 1
ATOM 1655 C CA . ASP A 1 201 ? 2.224 4.508 -5.630 1.00 73.31 201 ASP A CA 1
ATOM 1656 C C . ASP A 1 201 ? 3.749 4.607 -5.416 1.00 73.31 201 ASP A C 1
ATOM 1658 O O . ASP A 1 201 ? 4.205 4.604 -4.265 1.00 73.31 201 ASP A O 1
ATOM 1662 N N . PRO A 1 202 ? 4.563 4.761 -6.482 1.00 72.81 202 PRO A N 1
ATOM 1663 C CA . PRO A 1 202 ? 6.020 4.695 -6.382 1.00 72.81 202 PRO A CA 1
ATOM 1664 C C . PRO A 1 202 ? 6.574 5.707 -5.375 1.00 72.81 202 PRO A C 1
ATOM 1666 O O . PRO A 1 202 ? 7.478 5.386 -4.621 1.00 72.81 202 PRO A O 1
ATOM 1669 N N . PHE A 1 203 ? 5.986 6.899 -5.264 1.00 69.50 203 PHE A N 1
ATOM 1670 C CA . PHE A 1 203 ? 6.462 7.958 -4.366 1.00 69.50 203 PHE A CA 1
ATOM 1671 C C . PHE A 1 203 ? 6.151 7.731 -2.877 1.00 69.50 203 PHE A C 1
ATOM 1673 O O . PHE A 1 203 ? 6.631 8.488 -2.032 1.00 69.50 203 PHE A O 1
ATOM 1680 N N . LEU A 1 204 ? 5.348 6.723 -2.525 1.00 63.09 204 LEU A N 1
ATOM 1681 C CA . LEU A 1 204 ? 4.960 6.411 -1.140 1.00 63.09 204 LEU A CA 1
ATOM 1682 C C . LEU A 1 204 ? 5.483 5.050 -0.679 1.00 63.09 204 LEU A C 1
ATOM 1684 O O . LEU A 1 204 ? 5.868 4.910 0.488 1.00 63.09 204 LEU A O 1
ATOM 1688 N N . SER A 1 205 ? 5.466 4.063 -1.578 1.00 60.06 205 SER A N 1
ATOM 1689 C CA . SER A 1 205 ? 5.825 2.672 -1.291 1.00 60.06 205 SER A CA 1
ATOM 1690 C C . SER A 1 205 ? 7.330 2.416 -1.405 1.00 60.06 205 SER A C 1
ATOM 1692 O O . SER A 1 205 ? 7.882 1.689 -0.582 1.00 60.06 205 SER A O 1
ATOM 1694 N N . SER A 1 206 ? 8.001 3.060 -2.363 1.00 66.44 206 SER A N 1
ATOM 1695 C CA . SER A 1 206 ? 9.414 2.834 -2.678 1.00 66.44 206 SER A CA 1
ATOM 1696 C C . SER A 1 206 ? 10.359 3.463 -1.655 1.00 66.44 206 SER A C 1
ATOM 1698 O O . SER A 1 206 ? 10.188 4.615 -1.232 1.00 66.44 206 SER A O 1
ATOM 1700 N N . ARG A 1 207 ? 11.422 2.734 -1.295 1.00 66.44 207 ARG A N 1
ATOM 1701 C CA . ARG A 1 207 ? 12.517 3.282 -0.480 1.00 66.44 207 ARG A CA 1
ATOM 1702 C C . ARG A 1 207 ? 13.412 4.218 -1.288 1.00 66.44 207 ARG A C 1
ATOM 1704 O O . ARG A 1 207 ? 14.108 5.031 -0.684 1.00 66.44 207 ARG A O 1
ATOM 1711 N N . LEU A 1 208 ? 13.351 4.166 -2.621 1.00 68.00 208 LEU A N 1
ATOM 1712 C CA . LEU A 1 208 ? 14.101 5.055 -3.517 1.00 68.00 208 LEU A CA 1
ATOM 1713 C C . LEU A 1 208 ? 13.668 6.515 -3.395 1.00 68.00 208 LEU A C 1
ATOM 1715 O O . LEU A 1 208 ? 14.466 7.402 -3.670 1.00 68.00 208 LEU A O 1
ATOM 1719 N N . PHE A 1 209 ? 12.443 6.766 -2.928 1.00 67.12 209 PHE A N 1
ATOM 1720 C CA . PHE A 1 209 ? 11.943 8.101 -2.585 1.00 67.12 209 PHE A CA 1
ATOM 1721 C C . PHE A 1 209 ? 11.981 8.369 -1.067 1.00 67.12 209 PHE A C 1
ATOM 1723 O O . PHE A 1 209 ? 11.265 9.232 -0.561 1.00 67.12 209 PHE A O 1
ATOM 1730 N N . GLY A 1 210 ? 12.752 7.586 -0.309 1.00 63.66 210 GLY A N 1
ATOM 1731 C CA . GLY A 1 210 ? 12.886 7.691 1.144 1.00 63.66 210 GLY A CA 1
ATOM 1732 C C . GLY A 1 210 ? 13.773 8.853 1.605 1.00 63.66 210 GLY A C 1
ATOM 1733 O O . GLY A 1 210 ? 13.737 9.951 1.054 1.00 63.66 210 GLY A O 1
ATOM 1734 N N . THR A 1 211 ? 14.559 8.620 2.659 1.00 51.31 211 THR A N 1
ATOM 1735 C CA . THR A 1 211 ? 15.456 9.622 3.251 1.00 51.31 211 THR A CA 1
ATOM 1736 C C . THR A 1 211 ? 16.542 10.030 2.270 1.00 51.31 211 THR A C 1
ATOM 1738 O O . THR A 1 211 ? 17.221 9.175 1.705 1.00 51.31 211 THR A O 1
ATOM 1741 N N . GLY A 1 212 ? 16.723 11.333 2.106 1.00 53.75 212 GLY A N 1
ATOM 1742 C CA . GLY A 1 212 ? 17.732 11.888 1.227 1.00 53.75 212 GLY A CA 1
ATOM 1743 C C . GLY A 1 212 ? 17.146 12.934 0.299 1.00 53.75 212 GLY A C 1
ATOM 1744 O O . GLY A 1 212 ? 17.712 14.007 0.228 1.00 53.75 212 GLY A O 1
ATOM 1745 N N . TRP A 1 213 ? 16.013 12.696 -0.365 1.00 60.41 213 TRP A N 1
ATOM 1746 C CA . TRP A 1 213 ? 15.493 13.620 -1.389 1.00 60.41 213 TRP A CA 1
ATOM 1747 C C . TRP A 1 213 ? 15.332 15.087 -0.940 1.00 60.41 213 TRP A C 1
ATOM 1749 O O . TRP A 1 213 ? 15.248 15.960 -1.801 1.00 60.41 213 TRP A O 1
ATOM 1759 N N . ASP A 1 214 ? 15.312 15.345 0.371 1.00 52.66 214 ASP A N 1
ATOM 1760 C CA . ASP A 1 214 ? 15.235 16.651 1.033 1.00 52.66 214 ASP A CA 1
ATOM 1761 C C . ASP A 1 214 ? 16.588 17.366 1.224 1.00 52.66 214 ASP A C 1
ATOM 1763 O O . ASP A 1 214 ? 16.592 18.571 1.465 1.00 52.66 214 ASP A O 1
ATOM 1767 N N . ASP A 1 215 ? 17.721 16.665 1.088 1.00 51.81 215 ASP A N 1
ATOM 1768 C CA . ASP A 1 215 ? 19.079 17.205 1.233 1.00 51.81 215 ASP A CA 1
ATOM 1769 C C . ASP A 1 215 ? 19.779 17.342 -0.142 1.00 51.81 215 ASP A C 1
ATOM 1771 O O . ASP A 1 215 ? 20.166 16.334 -0.756 1.00 51.81 215 ASP A O 1
ATOM 1775 N N . PRO A 1 216 ? 19.969 18.578 -0.646 1.00 53.53 216 PRO A N 1
ATOM 1776 C CA . PRO A 1 216 ? 20.560 18.845 -1.957 1.00 53.53 216 PRO A CA 1
ATOM 1777 C C . PRO A 1 216 ? 22.000 18.340 -2.134 1.00 53.53 216 PRO A C 1
ATOM 1779 O O . PRO A 1 216 ? 22.440 18.204 -3.276 1.00 53.53 216 PRO A O 1
ATOM 1782 N N . GLN A 1 217 ? 22.749 18.092 -1.051 1.00 53.81 217 GLN A N 1
ATOM 1783 C CA . GLN A 1 217 ? 24.192 17.811 -1.134 1.00 53.81 217 GLN A CA 1
ATOM 1784 C C . GLN A 1 217 ? 24.562 16.321 -1.138 1.00 53.81 217 GLN A C 1
ATOM 1786 O O . GLN A 1 217 ? 25.618 15.971 -1.659 1.00 53.81 217 GLN A O 1
ATOM 1791 N N . MET A 1 218 ? 23.718 15.430 -0.603 1.00 47.12 218 MET A N 1
ATOM 1792 C CA . MET A 1 218 ? 24.054 13.998 -0.475 1.00 47.12 218 MET A CA 1
ATOM 1793 C C . MET A 1 218 ? 23.126 13.054 -1.237 1.00 47.12 218 MET A C 1
ATOM 1795 O O . MET A 1 218 ? 23.523 11.939 -1.574 1.00 47.12 218 MET A O 1
ATOM 1799 N N . ALA A 1 219 ? 21.897 13.460 -1.537 1.00 46.72 219 ALA A N 1
ATOM 1800 C CA . ALA A 1 219 ? 20.882 12.489 -1.919 1.00 46.72 219 ALA A CA 1
ATOM 1801 C C . ALA A 1 219 ? 20.464 12.477 -3.380 1.00 46.72 219 ALA A C 1
ATOM 1803 O O . ALA A 1 219 ? 19.852 11.508 -3.836 1.00 46.72 219 ALA A O 1
ATOM 1804 N N . GLY A 1 220 ? 20.800 13.536 -4.111 1.00 51.66 220 GLY A N 1
ATOM 1805 C CA . GLY A 1 220 ? 20.423 13.667 -5.510 1.00 51.66 220 GLY A CA 1
ATOM 1806 C C . GLY A 1 220 ? 21.021 12.579 -6.396 1.00 51.66 220 GLY A C 1
ATOM 1807 O O . GLY A 1 220 ? 20.398 12.229 -7.381 1.00 51.66 220 GLY A O 1
ATOM 1808 N N . TYR A 1 221 ? 22.181 12.006 -6.053 1.00 59.00 221 TYR A N 1
ATOM 1809 C CA . TYR A 1 221 ? 22.895 11.113 -6.972 1.00 59.00 221 TYR A CA 1
ATOM 1810 C C . TYR A 1 221 ? 22.597 9.626 -6.763 1.00 59.00 221 TYR A C 1
ATOM 1812 O O . TYR A 1 221 ? 22.275 8.949 -7.730 1.00 59.00 221 TYR A O 1
ATOM 1820 N N . ALA A 1 222 ? 22.646 9.093 -5.538 1.00 63.25 222 ALA A N 1
ATOM 1821 C CA . ALA A 1 222 ? 22.507 7.644 -5.330 1.00 63.25 222 ALA A CA 1
A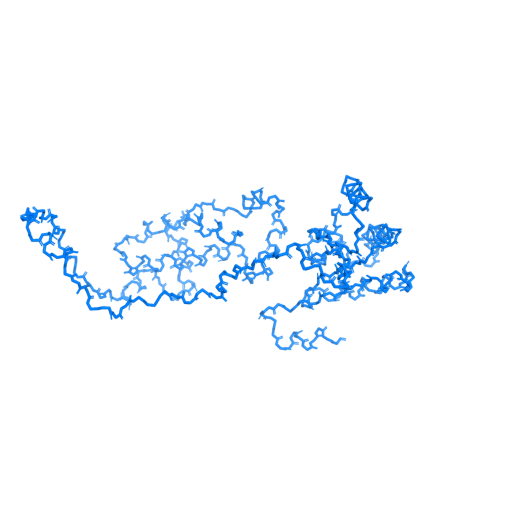TOM 1822 C C . ALA A 1 222 ? 21.067 7.132 -5.537 1.00 63.25 222 ALA A C 1
ATOM 1824 O O . ALA A 1 222 ? 20.851 6.111 -6.189 1.00 63.25 222 ALA A O 1
ATOM 1825 N N . CYS A 1 223 ? 20.068 7.855 -5.020 1.00 67.81 223 CYS A N 1
ATOM 1826 C CA . CYS A 1 223 ? 18.661 7.474 -5.184 1.00 67.81 223 CYS A CA 1
ATOM 1827 C C . CYS A 1 223 ? 18.200 7.660 -6.634 1.00 67.81 223 CYS A C 1
ATOM 1829 O O . CYS A 1 223 ? 17.505 6.806 -7.186 1.00 67.81 223 CYS A O 1
ATOM 1831 N N . TRP A 1 224 ? 18.638 8.752 -7.265 1.00 77.44 224 TRP A N 1
ATOM 1832 C CA . TRP A 1 224 ? 18.377 9.005 -8.676 1.00 77.44 224 TRP A CA 1
ATOM 1833 C C . TRP A 1 224 ? 19.055 7.986 -9.581 1.00 77.44 224 TRP A C 1
ATOM 1835 O O . TRP A 1 224 ? 18.420 7.516 -10.513 1.00 77.44 224 TRP A O 1
ATOM 1845 N N . TYR A 1 225 ? 20.294 7.586 -9.290 1.00 78.81 225 TYR A N 1
ATOM 1846 C CA . TYR A 1 225 ? 21.016 6.586 -10.075 1.00 78.81 225 TYR A CA 1
ATOM 1847 C C . TYR A 1 225 ? 20.247 5.263 -10.169 1.00 78.81 225 TYR A C 1
ATOM 1849 O O . TYR A 1 225 ? 20.101 4.705 -11.253 1.00 78.81 225 TYR A O 1
ATOM 1857 N N . ASN A 1 226 ? 19.673 4.798 -9.057 1.00 81.62 226 ASN A N 1
ATOM 1858 C CA . ASN A 1 226 ? 18.853 3.588 -9.045 1.00 81.62 226 ASN A CA 1
ATOM 1859 C C . ASN A 1 226 ? 17.583 3.743 -9.893 1.00 81.62 226 ASN A C 1
ATOM 1861 O O . ASN A 1 226 ? 17.259 2.862 -10.687 1.00 81.62 226 ASN A O 1
ATOM 1865 N N . LEU A 1 227 ? 16.886 4.878 -9.782 1.00 82.56 227 LEU A N 1
ATOM 1866 C CA . LEU A 1 227 ? 15.739 5.169 -10.648 1.00 82.56 227 LEU A CA 1
ATOM 1867 C C . LEU A 1 227 ? 16.169 5.224 -12.114 1.00 82.56 227 LEU A C 1
ATOM 1869 O O . LEU A 1 227 ? 15.522 4.632 -12.974 1.00 82.56 227 LEU A O 1
ATOM 1873 N N . GLN A 1 228 ? 17.293 5.876 -12.394 1.00 83.69 228 GLN A N 1
ATOM 1874 C CA . GLN A 1 228 ? 17.842 5.990 -13.729 1.00 83.69 228 GLN A CA 1
ATOM 1875 C C . GLN A 1 228 ? 18.124 4.609 -14.321 1.00 83.69 228 GLN A C 1
ATOM 1877 O O . GLN A 1 228 ? 17.753 4.373 -15.469 1.00 83.69 228 GLN A O 1
ATOM 1882 N N . GLN A 1 229 ? 18.712 3.686 -13.554 1.00 85.25 229 GLN A N 1
ATOM 1883 C CA . GLN A 1 229 ? 18.933 2.310 -14.002 1.00 85.25 229 GLN A CA 1
ATOM 1884 C C . GLN A 1 229 ? 17.620 1.602 -14.354 1.00 85.25 229 GLN A C 1
ATOM 1886 O O . GLN A 1 229 ? 17.519 1.024 -15.436 1.00 85.25 229 GLN A O 1
ATOM 1891 N N . ILE A 1 230 ? 16.607 1.694 -13.486 1.00 88.06 230 ILE A N 1
ATOM 1892 C CA . ILE A 1 230 ? 15.298 1.066 -13.713 1.00 88.06 230 ILE A CA 1
ATOM 1893 C C . ILE A 1 230 ? 14.666 1.608 -14.994 1.00 88.06 230 ILE A C 1
ATOM 1895 O O . ILE A 1 230 ? 14.343 0.848 -15.904 1.00 88.06 230 ILE A O 1
ATOM 1899 N N . PHE A 1 231 ? 14.517 2.927 -15.100 1.00 88.06 231 PHE A N 1
ATOM 1900 C CA . PHE A 1 231 ? 13.841 3.548 -16.235 1.00 88.06 231 PHE A CA 1
ATOM 1901 C C . PHE A 1 231 ? 14.633 3.422 -17.543 1.00 88.06 231 PHE A C 1
ATOM 1903 O O . PHE A 1 231 ? 14.023 3.307 -18.605 1.00 88.06 231 PHE A O 1
ATOM 1910 N N . SER A 1 232 ? 15.968 3.373 -17.485 1.00 88.25 232 SER A N 1
ATOM 1911 C CA . SER A 1 232 ? 16.802 3.087 -18.663 1.00 88.25 232 SER A CA 1
ATOM 1912 C C . SER A 1 232 ? 16.609 1.654 -19.148 1.00 88.25 232 SER A C 1
ATOM 1914 O O . SER A 1 232 ? 16.482 1.430 -20.349 1.00 88.25 232 SER A O 1
ATOM 1916 N N . TRP A 1 233 ? 16.536 0.688 -18.228 1.00 90.12 233 TRP A N 1
ATOM 1917 C CA . TRP A 1 233 ? 16.252 -0.707 -18.562 1.00 90.12 233 TRP A CA 1
ATOM 1918 C C . TRP A 1 233 ? 14.843 -0.872 -19.152 1.00 90.12 233 TRP A C 1
ATOM 1920 O O . TRP A 1 233 ? 14.693 -1.475 -20.213 1.00 90.12 233 TRP A O 1
ATOM 1930 N N . LEU A 1 234 ? 13.825 -0.243 -18.554 1.00 89.00 234 LEU A N 1
ATOM 1931 C CA . LEU A 1 234 ? 12.457 -0.234 -19.094 1.00 89.00 234 LEU A CA 1
ATOM 1932 C C . LEU A 1 234 ? 12.396 0.370 -20.506 1.00 89.00 234 LEU A C 1
ATOM 1934 O O . LEU A 1 234 ? 11.718 -0.165 -21.385 1.00 89.00 234 LEU A O 1
ATOM 1938 N N . ALA A 1 235 ? 13.134 1.460 -20.733 1.00 87.12 235 ALA A N 1
ATOM 1939 C CA . ALA A 1 235 ? 13.237 2.097 -22.041 1.00 87.12 235 ALA A CA 1
ATOM 1940 C C . ALA A 1 235 ? 13.935 1.196 -23.070 1.00 87.12 235 ALA A C 1
ATOM 1942 O O . ALA A 1 235 ? 13.471 1.108 -24.206 1.00 87.12 235 ALA A O 1
ATOM 1943 N N . ALA A 1 236 ? 15.004 0.494 -22.677 1.00 87.69 236 ALA A N 1
ATOM 1944 C CA . ALA A 1 236 ? 15.709 -0.455 -23.540 1.00 87.69 236 ALA A CA 1
ATOM 1945 C C . ALA A 1 236 ? 14.814 -1.630 -23.968 1.00 87.69 236 ALA A C 1
ATOM 1947 O O . ALA A 1 236 ? 14.909 -2.094 -25.102 1.00 87.69 236 ALA A O 1
ATOM 1948 N N . MET A 1 237 ? 13.901 -2.060 -23.092 1.00 86.12 237 MET A N 1
ATOM 1949 C CA . MET A 1 237 ? 12.899 -3.086 -23.397 1.00 86.12 237 MET A CA 1
ATOM 1950 C C . MET A 1 237 ? 11.718 -2.566 -24.236 1.00 86.12 237 MET A C 1
ATOM 1952 O O . MET A 1 237 ? 10.880 -3.353 -24.677 1.00 86.12 237 MET A O 1
ATOM 1956 N N . GLY A 1 238 ? 11.628 -1.252 -24.467 1.00 85.12 238 GLY A N 1
ATOM 1957 C CA . GLY A 1 238 ? 10.535 -0.631 -25.218 1.00 85.12 238 GLY A CA 1
ATOM 1958 C C . GLY A 1 238 ? 9.188 -0.668 -24.492 1.00 85.12 238 GLY A C 1
ATOM 1959 O O . GLY A 1 238 ? 8.141 -0.586 -25.137 1.00 85.12 238 GLY A O 1
ATOM 1960 N N . TRP A 1 239 ? 9.186 -0.820 -23.165 1.00 88.25 239 TRP A N 1
ATOM 1961 C CA . TRP A 1 239 ? 7.951 -0.903 -22.388 1.00 88.25 239 TRP A CA 1
ATOM 1962 C C . TRP A 1 239 ? 7.423 0.481 -22.031 1.00 88.25 239 TRP A C 1
ATOM 1964 O O . TRP A 1 239 ? 8.173 1.403 -21.702 1.00 88.25 239 TRP A O 1
ATOM 1974 N N . ASN A 1 240 ? 6.098 0.617 -22.061 1.00 87.44 240 ASN A N 1
ATOM 1975 C CA . ASN A 1 240 ? 5.453 1.783 -21.473 1.00 87.44 240 ASN A CA 1
ATOM 1976 C C . ASN A 1 240 ? 5.489 1.673 -19.951 1.00 87.44 240 ASN A C 1
ATOM 1978 O O . ASN A 1 240 ? 5.429 0.572 -19.400 1.00 87.44 240 ASN A O 1
ATOM 1982 N N . VAL A 1 241 ? 5.530 2.813 -19.272 1.00 88.44 241 VAL A N 1
ATOM 1983 C CA . VAL A 1 241 ? 5.516 2.841 -17.809 1.00 88.44 241 VAL A CA 1
ATOM 1984 C C . VAL A 1 241 ? 4.273 3.563 -17.337 1.00 88.44 241 VAL A C 1
ATOM 1986 O O . VAL A 1 241 ? 4.040 4.706 -17.719 1.00 88.44 241 VAL A O 1
ATOM 1989 N N . ILE A 1 242 ? 3.462 2.899 -16.525 1.00 87.44 242 ILE A N 1
ATOM 1990 C CA . ILE A 1 242 ? 2.264 3.469 -15.923 1.00 87.44 242 ILE A CA 1
ATOM 1991 C C . ILE A 1 242 ? 2.571 3.701 -14.446 1.00 87.44 242 ILE A C 1
ATOM 1993 O O . ILE A 1 242 ? 2.872 2.769 -13.711 1.00 87.44 242 ILE A O 1
ATOM 1997 N N . LEU A 1 243 ? 2.547 4.961 -14.024 1.00 84.69 243 LEU A N 1
ATOM 1998 C CA . LEU A 1 243 ? 2.850 5.378 -12.661 1.00 84.69 243 LEU A CA 1
ATOM 1999 C C . LEU A 1 243 ? 1.558 5.854 -12.003 1.00 84.69 243 LEU A C 1
ATOM 2001 O O . LEU A 1 243 ? 1.035 6.919 -12.345 1.00 84.69 243 LEU A O 1
ATOM 2005 N N . HIS A 1 244 ? 1.046 5.075 -11.054 1.00 80.19 244 HIS A N 1
ATOM 2006 C CA . HIS A 1 244 ? -0.107 5.468 -10.251 1.00 80.19 244 HIS A CA 1
ATOM 2007 C C . HIS A 1 244 ? 0.366 6.319 -9.081 1.00 80.19 244 HIS A C 1
ATOM 2009 O O . HIS A 1 244 ? 1.119 5.838 -8.244 1.00 80.19 244 HIS A O 1
ATOM 2015 N N . THR A 1 245 ? -0.051 7.581 -9.003 1.00 73.69 245 THR A N 1
ATOM 2016 C CA . THR A 1 245 ? 0.390 8.490 -7.938 1.00 73.69 245 THR A CA 1
ATOM 2017 C C . THR A 1 245 ? -0.766 9.263 -7.322 1.00 73.69 245 THR A C 1
ATOM 2019 O O . THR A 1 245 ? -1.664 9.744 -8.016 1.00 73.69 245 THR A O 1
ATOM 2022 N N . GLY A 1 246 ? -0.718 9.402 -5.998 1.00 67.94 246 GLY A N 1
ATOM 2023 C CA . GLY A 1 246 ? -1.655 10.221 -5.244 1.00 67.94 246 GLY A CA 1
ATOM 2024 C C . GLY A 1 246 ? -1.285 11.690 -5.349 1.00 67.94 246 GLY A C 1
ATOM 2025 O O . GLY A 1 246 ? -0.174 12.079 -4.994 1.00 67.94 246 GLY A O 1
ATOM 2026 N N . VAL A 1 247 ? -2.231 12.510 -5.799 1.00 63.19 247 VAL A N 1
ATOM 2027 C CA . VAL A 1 247 ? -2.021 13.948 -6.054 1.00 63.19 247 VAL A CA 1
ATOM 2028 C C . VAL A 1 247 ? -1.727 14.737 -4.764 1.00 63.19 247 VAL A C 1
ATOM 2030 O O . VAL A 1 247 ? -1.066 15.768 -4.786 1.00 63.19 247 VAL A O 1
ATOM 2033 N N . THR A 1 248 ? -2.172 14.235 -3.610 1.00 55.25 248 THR A N 1
ATOM 2034 C CA . THR A 1 248 ? -2.075 14.925 -2.311 1.00 55.25 248 THR A CA 1
ATOM 2035 C C . THR A 1 248 ? -0.869 14.519 -1.463 1.00 55.25 248 THR A C 1
ATOM 2037 O O . THR A 1 248 ? -0.710 15.003 -0.346 1.00 55.25 248 THR A O 1
ATOM 2040 N N . THR A 1 249 ? -0.037 13.600 -1.941 1.00 54.38 249 THR A N 1
ATOM 2041 C CA . THR A 1 249 ? 1.041 12.981 -1.156 1.00 54.38 249 THR A CA 1
ATOM 2042 C C . THR A 1 249 ? 2.395 13.256 -1.801 1.00 54.38 249 THR A C 1
ATOM 2044 O O . THR A 1 249 ? 2.709 12.656 -2.821 1.00 54.38 249 THR A O 1
ATOM 2047 N N . ARG A 1 250 ? 3.193 14.138 -1.177 1.00 64.94 250 ARG A N 1
ATOM 2048 C CA . ARG A 1 250 ? 4.551 14.547 -1.601 1.00 64.94 250 ARG A CA 1
ATOM 2049 C C . ARG A 1 250 ? 4.639 15.046 -3.056 1.00 64.94 250 ARG A C 1
ATOM 2051 O O . ARG A 1 250 ? 5.388 14.508 -3.871 1.00 64.94 250 ARG A O 1
ATOM 2058 N N . SER A 1 251 ? 3.851 16.074 -3.385 1.00 68.50 251 SER A N 1
ATOM 2059 C CA . SER A 1 251 ? 3.848 16.728 -4.707 1.00 68.50 251 SER A CA 1
ATOM 2060 C C . SER A 1 251 ? 5.204 17.341 -5.084 1.00 68.50 251 SER A C 1
ATOM 2062 O O . SER A 1 251 ? 5.581 17.356 -6.254 1.00 68.50 251 SER A O 1
ATOM 2064 N N . ASP A 1 252 ? 5.971 17.773 -4.088 1.00 71.44 252 ASP A N 1
ATOM 2065 C CA . ASP A 1 252 ? 7.347 18.251 -4.195 1.00 71.44 252 ASP A CA 1
ATOM 2066 C C . ASP A 1 252 ? 8.296 17.195 -4.789 1.00 71.44 252 ASP A C 1
ATOM 2068 O O . ASP A 1 252 ? 9.120 17.504 -5.655 1.00 71.44 252 ASP A O 1
ATOM 2072 N N . LEU A 1 253 ? 8.148 15.928 -4.394 1.00 74.31 253 LEU A N 1
ATOM 2073 C CA . LEU A 1 253 ? 8.954 14.837 -4.945 1.00 74.31 253 LEU A CA 1
ATOM 2074 C C . LEU A 1 253 ? 8.560 14.480 -6.368 1.00 74.31 253 LEU A C 1
ATOM 2076 O O . LEU A 1 253 ? 9.442 14.209 -7.181 1.00 74.31 253 LEU A O 1
ATOM 2080 N N . LEU A 1 254 ? 7.263 14.506 -6.685 1.00 78.12 254 LEU A N 1
ATOM 2081 C CA . LEU A 1 254 ? 6.801 14.322 -8.059 1.00 78.12 254 LEU A CA 1
ATOM 2082 C C . LEU A 1 254 ? 7.401 15.403 -8.966 1.00 78.12 254 LEU A C 1
ATOM 2084 O O . LEU A 1 254 ? 7.939 15.082 -10.024 1.00 78.12 254 LEU A O 1
ATOM 2088 N N . GLN A 1 255 ? 7.380 16.666 -8.532 1.00 76.81 255 GLN A N 1
ATOM 2089 C CA . GLN A 1 255 ? 7.972 17.771 -9.283 1.00 76.81 255 GLN A CA 1
ATOM 2090 C C . GLN A 1 255 ? 9.480 17.572 -9.494 1.00 76.81 255 GLN A C 1
ATOM 2092 O O . GLN A 1 255 ? 9.962 17.684 -10.622 1.00 76.81 255 GLN A O 1
ATOM 2097 N N . ARG A 1 256 ? 10.231 17.226 -8.438 1.00 77.56 256 ARG A N 1
ATOM 2098 C CA . ARG A 1 256 ? 11.675 16.942 -8.540 1.00 77.56 256 ARG A CA 1
ATOM 2099 C C . ARG A 1 256 ? 11.963 15.754 -9.457 1.00 77.56 256 ARG A C 1
ATOM 2101 O O . ARG A 1 256 ? 12.875 15.830 -10.275 1.00 77.56 256 ARG A O 1
ATOM 2108 N N . PHE A 1 257 ? 11.178 14.684 -9.356 1.00 82.44 257 PHE A N 1
ATOM 2109 C CA . PHE A 1 257 ? 11.29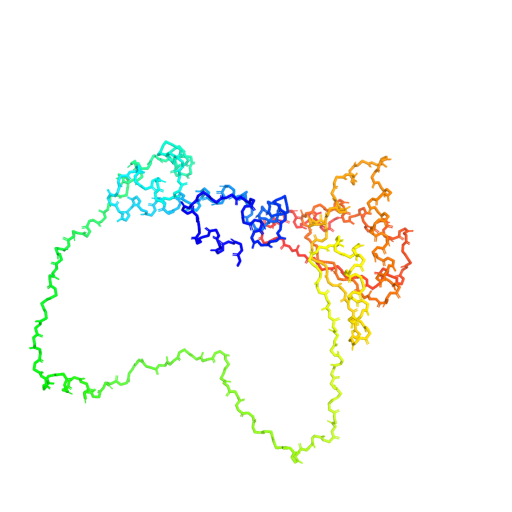6 13.510 -10.218 1.00 82.44 257 PHE A CA 1
ATOM 2110 C C . PHE A 1 257 ? 11.077 13.868 -11.688 1.00 82.44 257 PHE A C 1
ATOM 2112 O O . PHE A 1 257 ? 11.890 13.490 -12.526 1.00 82.44 257 PHE A O 1
ATOM 2119 N N . LEU A 1 258 ? 10.026 14.631 -12.002 1.00 82.31 258 LEU A N 1
ATOM 2120 C CA . LEU A 1 258 ? 9.739 15.065 -13.370 1.00 82.31 258 LEU A CA 1
ATOM 2121 C C . LEU A 1 258 ? 10.851 15.962 -13.930 1.00 82.31 258 LEU A C 1
ATOM 2123 O O . LEU A 1 258 ? 11.257 15.773 -15.074 1.00 82.31 258 LEU A O 1
ATOM 2127 N N . LEU A 1 259 ? 11.384 16.888 -13.123 1.00 80.31 259 LEU A N 1
ATOM 2128 C CA . LEU A 1 259 ? 12.510 17.744 -13.516 1.00 80.31 259 LEU A CA 1
ATOM 2129 C C . LEU A 1 259 ? 13.775 16.929 -13.809 1.00 80.31 259 LEU A C 1
ATOM 2131 O O . LEU A 1 259 ? 14.418 17.121 -14.839 1.00 80.31 259 LEU A O 1
ATOM 2135 N N . LEU A 1 260 ? 14.126 15.993 -12.927 1.00 81.12 260 LEU A N 1
ATOM 2136 C CA . LEU A 1 260 ? 15.284 15.127 -13.132 1.00 81.12 260 LEU A CA 1
ATOM 2137 C C . LEU A 1 260 ? 15.082 14.195 -14.332 1.00 81.12 260 LEU A C 1
ATOM 2139 O O . LEU A 1 260 ? 16.017 14.007 -15.112 1.00 81.12 260 LEU A O 1
ATOM 2143 N N . ALA A 1 261 ? 13.870 13.667 -14.523 1.00 83.62 261 ALA A N 1
ATOM 2144 C CA . ALA A 1 261 ? 13.538 12.800 -15.647 1.00 83.62 261 ALA A CA 1
ATOM 2145 C C . ALA A 1 261 ? 13.653 13.542 -16.982 1.00 83.62 261 ALA A C 1
ATOM 2147 O O . ALA A 1 261 ? 14.263 13.016 -17.909 1.00 83.62 261 ALA A O 1
ATOM 2148 N N . ALA A 1 262 ? 13.152 14.779 -17.052 1.00 83.62 262 ALA A N 1
ATOM 2149 C CA . ALA A 1 262 ? 13.285 15.640 -18.225 1.00 83.62 262 ALA A CA 1
ATOM 2150 C C . ALA A 1 262 ? 14.751 15.933 -18.586 1.00 83.62 262 ALA A C 1
ATOM 2152 O O . ALA A 1 262 ? 15.081 16.039 -19.764 1.00 83.62 262 ALA A O 1
ATOM 2153 N N . ASN A 1 263 ? 15.631 16.024 -17.585 1.00 81.88 263 ASN A N 1
ATOM 2154 C CA . ASN A 1 263 ? 17.054 16.291 -17.796 1.00 81.88 263 ASN A CA 1
ATOM 2155 C C . ASN A 1 263 ? 17.867 15.050 -18.206 1.00 81.88 263 ASN A C 1
ATOM 2157 O O . ASN A 1 263 ? 18.901 15.201 -18.851 1.00 81.88 263 ASN A O 1
ATOM 2161 N N . HIS A 1 264 ? 17.445 13.839 -17.826 1.00 81.44 264 HIS A N 1
ATOM 2162 C CA . HIS A 1 264 ? 18.233 12.613 -18.040 1.00 81.44 264 HIS A CA 1
ATOM 2163 C C . HIS A 1 264 ? 17.681 11.684 -19.126 1.00 81.44 264 HIS A C 1
ATOM 2165 O O . HIS A 1 264 ? 18.435 10.855 -19.637 1.00 81.44 264 HIS A O 1
ATOM 2171 N N . PHE A 1 265 ? 16.396 11.786 -19.479 1.00 84.19 265 PHE A N 1
ATOM 2172 C CA . PHE A 1 265 ? 15.763 10.916 -20.470 1.00 84.19 265 PHE A CA 1
ATOM 2173 C C . PHE A 1 265 ? 15.345 11.683 -21.726 1.00 84.19 265 PHE A C 1
ATOM 2175 O O . PHE A 1 265 ? 14.841 12.803 -21.633 1.00 84.19 265 PHE A O 1
ATOM 2182 N N . PRO A 1 266 ? 15.494 11.081 -22.921 1.00 85.25 266 PRO A N 1
ATOM 2183 C CA . PRO A 1 266 ? 15.050 11.708 -24.154 1.00 85.25 266 PRO A CA 1
ATOM 2184 C C . PRO A 1 266 ? 13.511 11.780 -24.218 1.00 85.25 266 PRO A C 1
ATOM 2186 O O . PRO A 1 266 ? 12.824 10.924 -23.647 1.00 85.25 266 PRO A O 1
ATOM 2189 N N . PRO A 1 267 ? 12.941 12.722 -24.996 1.00 80.88 267 PRO A N 1
ATOM 2190 C CA . PRO A 1 267 ? 11.489 12.888 -25.124 1.00 80.88 267 PRO A CA 1
ATOM 2191 C C . PRO A 1 267 ? 10.753 11.619 -25.575 1.00 80.88 267 PRO A C 1
ATOM 2193 O O . PRO A 1 267 ? 9.622 11.379 -25.167 1.00 80.88 267 PRO A O 1
ATOM 2196 N N . ALA A 1 268 ? 11.401 10.775 -26.387 1.00 77.12 268 ALA A N 1
ATOM 2197 C CA . ALA A 1 268 ? 10.839 9.502 -26.836 1.00 77.12 268 ALA A CA 1
ATOM 2198 C C . ALA A 1 268 ? 10.542 8.544 -25.668 1.00 77.12 268 ALA A C 1
ATOM 2200 O O . ALA A 1 268 ? 9.482 7.923 -25.645 1.00 77.12 268 ALA A O 1
ATOM 2201 N N . THR A 1 269 ? 11.442 8.473 -24.682 1.00 82.56 269 THR A N 1
ATOM 2202 C CA . THR A 1 269 ? 11.258 7.663 -23.471 1.00 82.56 269 THR A CA 1
ATOM 2203 C C . THR A 1 269 ? 10.190 8.268 -22.571 1.00 82.56 269 THR A C 1
ATOM 2205 O O . THR A 1 269 ? 9.322 7.558 -22.084 1.00 82.56 269 THR A O 1
ATOM 2208 N N . LEU A 1 270 ? 10.198 9.589 -22.390 1.00 82.94 270 LEU A N 1
ATOM 2209 C CA . LEU A 1 270 ? 9.203 10.265 -21.552 1.00 82.94 270 LEU A CA 1
ATOM 2210 C C . LEU A 1 270 ? 7.780 10.124 -22.115 1.00 82.94 270 LEU A C 1
ATOM 2212 O O . LEU A 1 270 ? 6.824 9.998 -21.356 1.00 82.94 270 LEU A O 1
ATOM 2216 N N . ASN A 1 271 ? 7.631 10.062 -23.441 1.00 82.56 271 ASN A N 1
ATOM 2217 C CA . ASN A 1 271 ? 6.339 9.844 -24.096 1.00 82.56 271 ASN A CA 1
ATOM 2218 C C . ASN A 1 271 ? 5.746 8.444 -23.854 1.00 82.56 271 ASN A C 1
ATOM 2220 O O . ASN A 1 271 ? 4.534 8.270 -24.025 1.00 82.56 271 ASN A O 1
ATOM 2224 N N . SER A 1 272 ? 6.563 7.457 -23.462 1.00 82.38 272 SER A N 1
ATOM 2225 C CA . SER A 1 272 ? 6.075 6.124 -23.078 1.00 82.38 272 SER A CA 1
ATOM 2226 C C . SER A 1 272 ? 5.549 6.085 -21.639 1.00 82.38 272 SER A C 1
ATOM 2228 O O . SER A 1 272 ? 4.934 5.096 -21.228 1.00 82.38 272 SER A O 1
ATOM 2230 N N . TRP A 1 273 ? 5.751 7.158 -20.867 1.00 86.88 273 TRP A N 1
ATOM 2231 C CA . TRP A 1 273 ? 5.303 7.240 -19.485 1.00 86.88 273 TRP A CA 1
ATOM 2232 C C . TRP A 1 273 ? 3.870 7.772 -19.420 1.00 86.88 273 TRP A C 1
ATOM 2234 O O . TRP A 1 273 ? 3.481 8.743 -20.076 1.00 86.88 273 TRP A O 1
ATOM 2244 N N . ARG A 1 274 ? 3.053 7.116 -18.606 1.00 85.12 274 ARG A N 1
ATOM 2245 C CA . ARG A 1 274 ? 1.668 7.474 -18.322 1.00 85.12 274 ARG A CA 1
ATOM 2246 C C . ARG A 1 274 ? 1.536 7.663 -16.827 1.00 85.12 274 ARG A C 1
ATOM 2248 O O . ARG A 1 274 ? 1.831 6.759 -16.058 1.00 85.12 274 ARG A O 1
ATOM 2255 N N . PHE A 1 275 ? 1.061 8.827 -16.417 1.00 82.19 275 PHE A N 1
ATOM 2256 C CA . PHE A 1 275 ? 0.760 9.088 -15.019 1.00 82.19 275 PHE A CA 1
ATOM 2257 C C . PHE A 1 275 ? -0.738 8.921 -14.804 1.00 82.19 275 PHE A C 1
ATOM 2259 O O . PHE A 1 275 ? -1.542 9.568 -15.474 1.00 82.19 275 PHE A O 1
ATOM 2266 N N . VAL A 1 276 ? -1.105 8.039 -13.879 1.00 79.31 276 VAL A N 1
ATOM 2267 C CA . VAL A 1 276 ? -2.485 7.868 -13.430 1.00 79.31 276 VAL A CA 1
ATOM 2268 C C . VAL A 1 276 ? -2.595 8.521 -12.068 1.00 79.31 276 VAL A C 1
ATOM 2270 O O . VAL A 1 276 ? -1.968 8.104 -11.097 1.00 79.31 276 VAL A O 1
ATOM 2273 N N . TRP A 1 277 ? -3.371 9.592 -12.008 1.00 76.25 277 TRP A N 1
ATOM 2274 C CA . TRP A 1 277 ? -3.539 10.371 -10.795 1.00 76.25 277 TRP A CA 1
ATOM 2275 C C . TRP A 1 277 ? -4.770 9.904 -10.043 1.00 76.25 277 TRP A C 1
ATOM 2277 O O . TRP A 1 277 ? -5.868 9.863 -10.602 1.00 76.25 277 TRP A O 1
ATOM 2287 N N . HIS A 1 278 ? -4.591 9.573 -8.768 1.00 71.38 278 HIS A N 1
ATOM 2288 C CA . HIS A 1 278 ? -5.707 9.275 -7.882 1.00 71.38 278 HIS A CA 1
ATOM 2289 C C . HIS A 1 278 ? -5.876 10.367 -6.829 1.00 71.38 278 HIS A C 1
ATOM 2291 O O . HIS A 1 278 ? -4.921 10.939 -6.294 1.00 71.38 278 HIS A O 1
ATOM 2297 N N . TRP A 1 279 ? -7.141 10.684 -6.572 1.00 62.75 279 TRP A N 1
ATOM 2298 C CA . TRP A 1 279 ? -7.549 11.564 -5.492 1.00 62.75 279 TRP A CA 1
ATOM 2299 C C . TRP A 1 279 ? -7.822 10.711 -4.268 1.00 62.75 279 TRP A C 1
ATOM 2301 O O . TRP A 1 279 ? -8.603 9.762 -4.350 1.00 62.75 279 TRP A O 1
ATOM 2311 N N . SER A 1 280 ? -7.258 11.081 -3.116 1.00 55.53 280 SER A N 1
ATOM 2312 C CA . SER A 1 280 ? -7.758 10.517 -1.866 1.00 55.53 280 SER A CA 1
ATOM 2313 C C . SER A 1 280 ? -9.252 10.859 -1.743 1.00 55.53 280 SER A C 1
ATOM 2315 O O . SER A 1 280 ? -9.624 12.029 -1.919 1.00 55.53 280 SER A O 1
ATOM 2317 N N . PRO A 1 281 ? -10.125 9.886 -1.422 1.00 53.81 281 PRO A N 1
ATOM 2318 C CA . PRO A 1 281 ? -11.547 10.147 -1.212 1.00 53.81 281 PRO A CA 1
ATOM 2319 C C . PRO A 1 281 ? -11.798 11.138 -0.061 1.00 53.81 281 PRO A C 1
ATOM 2321 O O . PRO A 1 281 ? -12.873 11.725 0.004 1.00 53.81 281 PRO A O 1
ATOM 2324 N N . GLN A 1 282 ? -10.798 11.383 0.797 1.00 52.25 282 GLN A N 1
ATOM 2325 C CA . GLN A 1 282 ? -10.840 12.346 1.904 1.00 52.25 282 GLN A CA 1
ATOM 2326 C C . GLN A 1 282 ? -10.160 13.697 1.589 1.00 52.25 282 GLN A C 1
ATOM 2328 O O . GLN A 1 282 ? -10.105 14.569 2.454 1.00 52.25 282 GLN A O 1
ATOM 2333 N N . ALA A 1 283 ? -9.627 13.904 0.376 1.00 51.59 283 ALA A N 1
ATOM 2334 C CA . ALA A 1 283 ? -8.949 15.151 0.014 1.00 51.59 283 ALA A CA 1
ATOM 2335 C C . ALA A 1 283 ? -9.931 16.336 -0.023 1.00 51.59 283 ALA A C 1
ATOM 2337 O O . ALA A 1 283 ? -10.860 16.338 -0.837 1.00 51.59 283 ALA A O 1
ATOM 2338 N N . SER A 1 284 ? -9.694 17.346 0.825 1.00 55.84 284 SER A N 1
ATOM 2339 C CA . SER A 1 284 ? -10.474 18.588 0.860 1.00 55.84 284 SER A CA 1
ATOM 2340 C C . SER A 1 284 ? -10.383 19.340 -0.469 1.00 55.84 284 SER A C 1
ATOM 2342 O O . SER A 1 284 ? -9.371 19.281 -1.166 1.00 55.84 284 SER A O 1
ATOM 2344 N N . GLU A 1 285 ? -11.430 20.082 -0.823 1.00 57.28 285 GLU A N 1
ATOM 2345 C CA . GLU A 1 285 ? -11.507 20.826 -2.088 1.00 57.28 285 GLU A CA 1
ATOM 2346 C C . GLU A 1 285 ? -10.344 21.829 -2.256 1.00 57.28 285 GLU A C 1
ATOM 2348 O O . GLU A 1 285 ? -9.795 21.976 -3.347 1.00 57.28 285 GLU A O 1
ATOM 2353 N N . ALA A 1 286 ? -9.868 22.408 -1.147 1.00 58.31 286 ALA A N 1
ATOM 2354 C CA . ALA A 1 286 ? -8.676 23.257 -1.101 1.00 58.31 286 ALA A CA 1
ATOM 2355 C C . ALA A 1 286 ? -7.373 22.491 -1.409 1.00 58.31 286 ALA A C 1
ATOM 2357 O O . ALA A 1 286 ? -6.534 22.990 -2.157 1.00 58.31 286 ALA A O 1
ATOM 2358 N N . ALA A 1 287 ? -7.210 21.265 -0.894 1.00 54.78 287 ALA A N 1
ATOM 2359 C CA . ALA A 1 287 ? -6.066 20.410 -1.224 1.00 54.78 287 ALA A CA 1
ATOM 2360 C C . ALA A 1 287 ? -6.104 19.960 -2.693 1.00 54.78 287 ALA A C 1
ATOM 2362 O O . ALA A 1 287 ? -5.056 19.821 -3.323 1.00 54.78 287 ALA A O 1
ATOM 2363 N N . ARG A 1 288 ? -7.307 19.796 -3.264 1.00 57.50 288 ARG A N 1
ATOM 2364 C CA . ARG A 1 288 ? -7.470 19.518 -4.695 1.00 57.50 288 ARG A CA 1
ATOM 2365 C C . ARG A 1 288 ? -7.050 20.694 -5.566 1.00 57.50 288 ARG A C 1
ATOM 2367 O O . ARG A 1 288 ? -6.307 20.495 -6.518 1.00 57.50 288 ARG A O 1
ATOM 2374 N N . GLN A 1 289 ? -7.464 21.911 -5.221 1.00 59.16 289 GLN A N 1
ATOM 2375 C CA . GLN A 1 289 ? -7.072 23.120 -5.954 1.00 59.16 289 GLN A CA 1
ATOM 2376 C C . GLN A 1 289 ? -5.581 23.458 -5.820 1.00 59.16 289 GLN A C 1
ATOM 2378 O O . GLN A 1 289 ? -4.994 23.969 -6.770 1.00 59.16 289 GLN A O 1
ATOM 2383 N N . ALA A 1 290 ? -4.967 23.185 -4.665 1.00 58.47 290 ALA A N 1
ATOM 2384 C CA . ALA A 1 290 ? -3.542 23.431 -4.447 1.00 58.47 290 ALA A CA 1
ATOM 2385 C C . ALA A 1 290 ? -2.647 22.478 -5.250 1.00 58.47 290 ALA A C 1
ATOM 2387 O O . ALA A 1 290 ? -1.589 22.890 -5.700 1.00 58.47 290 ALA A O 1
ATOM 2388 N N . ALA A 1 291 ? -3.073 21.232 -5.455 1.00 56.47 291 ALA A N 1
ATOM 2389 C CA . ALA A 1 291 ? -2.265 20.229 -6.141 1.00 56.47 291 ALA A CA 1
ATOM 2390 C C . ALA A 1 291 ? -2.313 20.304 -7.681 1.00 56.47 291 ALA A C 1
ATOM 2392 O O . ALA A 1 291 ? -1.534 19.631 -8.348 1.00 56.47 291 ALA A O 1
ATOM 2393 N N . TRP A 1 292 ? -3.227 21.103 -8.243 1.00 54.06 292 TRP A N 1
ATOM 2394 C CA . TRP A 1 292 ? -3.280 21.415 -9.678 1.00 54.06 292 TRP A CA 1
ATOM 2395 C C . TRP A 1 292 ? -2.399 22.604 -10.088 1.00 54.06 292 TRP A C 1
ATOM 2397 O O . TRP A 1 292 ? -2.187 22.790 -11.286 1.00 54.06 292 TRP A O 1
ATOM 2407 N N . ARG A 1 293 ? -1.958 23.432 -9.133 1.00 50.34 293 ARG A N 1
ATOM 2408 C CA . ARG A 1 293 ? -1.045 24.558 -9.387 1.00 50.34 293 ARG A CA 1
ATOM 2409 C C . ARG A 1 293 ? 0.398 24.085 -9.363 1.00 50.34 293 ARG A C 1
ATOM 2411 O O . ARG A 1 293 ? 1.175 24.640 -10.166 1.00 50.34 293 ARG A O 1
#

Organism: Klebsiella variicola (NCBI:txid244366)

Sequence (293 aa):
SVVARIDANYQRRLSLQEVAAAEFFSEAWLSRLFHKEVGVSFIQYLTALRLRHAADQLLTTRKPAQQIAREQGFASTRMMSDLFKRQHGVTPRQYREQHPRALARPRPPQADRWQPVAVDRLYARLNEPEPRDRESPPLPINPPQTREINLHDRPARAAVLRHTRMVVTVRELDDLLREDVRRELEQLHRALPVYAIDINDPFLSSRLFGTGWDDPQMAGYACWYNLQQIFSWLAAMGWNVILHTGVTTRSDLLQRFLLLAANHFPPATLNSWRFVWHWSPQASEAARQAAWR

pLDDT: mean 72.13, std 14.86, range [38.22, 90.19]

InterPro domains:
  IPR009057 Homedomain-like superfamily [SSF46689] (3-47)
  IPR009057 Homedomain-like superfamily [SSF46689] (49-100)
  IPR018060 AraC-like, DNA binding HTH domain [PF12833] (20-98)
  IPR018060 AraC-like, DNA binding HTH domain [PS01124] (1-98)
  IPR018060 AraC-like, DNA binding HTH domain [SM00342] (13-96)

Foldseek 3Di:
DLVVVCVVDLLAPDDLCVSQVVVVHDSVLSQLVCCLQVVDGPVVVSLVSLLVVLLVCLQVHPDDLQVSCNRSNHPGSVVSQVSNCVVVVDGSVVSSVVNPHPPPDPDPPPPPPPDPDPVVVVVVVVPPPPPDDPDDDPPDPDDPDDDDDDPVPDDPDDDPDPQPAAEAEDEELVCLLDPVSVVVVVVVCVVPNHAAYEYEAHCRNYCLVPPQPPPPPPNPPPSVVSVLVSLVSCVVSVHAYEYEHELLPPLVVVVVVVVVCPVRDDPVSVVSYHYHYDYRPPQDPVSVVVSVD

Radius of gyration: 30.07 Å; chains: 1; bounding box: 76×62×78 Å

Secondary structure (DSSP, 8-state):
-HHHHHHHHTTS---HHHHHHHTT--HHHHHHHHHHHHSS-HHHHHHHHHHHHHHHHHHH----HHHHHHHTT-S-HHHHHHHHHHHHSS-HHHHHHHS-------------------HHHHHHHHTS---S-S--PPPPSS--------TT---SS--------EEEEES-GGGGGSHHHHHHHHHHHHHS-EEEEEEE-HHHH-GGGSTTTT-TTTSTTHHHHHHHHHHHHHHHTT-EEEEEEETTS-HHHHHHHHHHHHHHS-HHHHTTEEEEEE--TT--HHHHHHHT-